Protein AF-A0AAD5LMU9-F1 (afdb_monomer)

Foldseek 3Di:
DDDDDDDDDDDDDDDPPPPPVVVVVVVVVVVVVVVVVVVVVVVVVVVVVVVVVVVVVVVVVVVVCVVVVCPVLVDWQLEPVSDDPVLQVVLPKFKWAWAAADPVFNQKTWITGDGPVCVVPPVDDDDPPDDDPDDGRTYIEGEPQKGFAPVCRVVCCVPGNVVRWMKIWRFHAWDAQPPPRHGIYTYTFIWTDDPPDIDTPRCVCVVVVRIDGHPDDSVVRCPDD

Sequence (225 aa):
MDRSTGEAAAQGVEIGQGSDADETRATWRAWLGKKVVQLQHGVDANLSLVRVGCLVLMVGSAAAAVRFSGLRQLHQFKHVDDIPSHFFLRQKTIRVRMVRQSERDPSVFYVYHTPFLRRLLLQDTLPRVGVAGGVQPLIAVRAFGIRVDEGAQEWLWSNVVSLHRPLKLTLLHRLEGVVDGEETVATCFMKIQKLPFDRDLAQELVSRGLAESIPETLSKYDTER

Radius of gyration: 41.59 Å; Cα contacts (8 Å, |Δi|>4): 282; chains: 1; bounding box: 96×36×141 Å

Structure (mmCIF, N/CA/C/O backbone):
data_AF-A0AAD5LMU9-F1
#
_entry.id   AF-A0AAD5LMU9-F1
#
loop_
_atom_site.group_PDB
_atom_site.id
_atom_site.type_symbol
_atom_site.label_atom_id
_atom_site.label_alt_id
_atom_site.label_comp_id
_atom_site.label_asym_id
_atom_site.label_entity_id
_atom_site.label_seq_id
_atom_site.pdbx_PDB_ins_code
_atom_site.Cartn_x
_atom_site.Cartn_y
_atom_site.Cartn_z
_atom_site.occupancy
_atom_site.B_iso_or_equiv
_atom_site.auth_seq_id
_atom_site.auth_comp_id
_atom_site.auth_asym_id
_atom_site.auth_atom_id
_atom_site.pdbx_PDB_model_num
ATOM 1 N N . MET A 1 1 ? 74.299 5.410 -120.406 1.00 39.12 1 MET A N 1
ATOM 2 C CA . MET A 1 1 ? 74.551 6.353 -119.303 1.00 39.12 1 MET A CA 1
ATOM 3 C C . MET A 1 1 ? 73.251 7.080 -119.029 1.00 39.12 1 MET A C 1
ATOM 5 O O . MET A 1 1 ? 72.839 7.854 -119.873 1.00 39.12 1 MET A O 1
ATOM 9 N N . ASP A 1 2 ? 72.497 6.853 -117.969 1.00 38.91 2 ASP A N 1
ATOM 10 C CA . ASP A 1 2 ? 72.463 5.843 -116.913 1.00 38.91 2 ASP A CA 1
ATOM 11 C C . ASP A 1 2 ? 71.080 6.035 -116.264 1.00 38.91 2 ASP A C 1
ATOM 13 O O . ASP A 1 2 ? 70.722 7.171 -115.980 1.00 38.91 2 ASP A O 1
ATOM 17 N N . ARG A 1 3 ? 70.350 4.922 -116.091 1.00 35.66 3 ARG A N 1
ATOM 18 C CA . ARG A 1 3 ? 69.599 4.511 -114.883 1.00 35.66 3 ARG A CA 1
ATOM 19 C C . ARG A 1 3 ? 68.626 5.500 -114.199 1.00 35.66 3 ARG A C 1
ATOM 21 O O . ARG A 1 3 ? 68.937 6.649 -113.960 1.00 35.66 3 ARG A O 1
ATOM 28 N N . SER A 1 4 ? 67.474 5.092 -113.681 1.00 36.78 4 SER A N 1
ATOM 29 C CA . SER A 1 4 ? 66.822 3.785 -113.575 1.00 36.78 4 SER A CA 1
ATOM 30 C C . SER A 1 4 ? 65.451 4.012 -112.942 1.00 36.78 4 SER A C 1
ATOM 32 O O . SER A 1 4 ? 65.317 4.774 -111.987 1.00 36.78 4 SER A O 1
ATOM 34 N N . THR A 1 5 ? 64.466 3.297 -113.465 1.00 46.69 5 THR A N 1
ATOM 35 C CA . THR A 1 5 ? 63.212 2.922 -112.817 1.00 46.69 5 THR A CA 1
ATOM 36 C C . THR A 1 5 ? 63.433 2.269 -111.450 1.00 46.69 5 THR A C 1
ATOM 38 O O . THR A 1 5 ? 64.445 1.607 -111.223 1.00 46.69 5 THR A O 1
ATOM 41 N N . GLY A 1 6 ? 62.451 2.420 -110.562 1.00 35.50 6 GLY A N 1
ATOM 42 C CA . GLY A 1 6 ? 62.420 1.757 -109.261 1.00 35.50 6 GLY A CA 1
ATOM 43 C C . GLY A 1 6 ? 61.085 1.949 -108.549 1.00 35.50 6 GLY A C 1
ATOM 44 O O . GLY A 1 6 ? 60.994 2.743 -107.619 1.00 35.50 6 GLY A O 1
ATOM 45 N N . GLU A 1 7 ? 60.057 1.223 -108.997 1.00 43.44 7 GLU A N 1
ATOM 46 C CA . GLU A 1 7 ? 58.944 0.817 -108.134 1.00 43.44 7 GLU A CA 1
ATOM 47 C C . GLU A 1 7 ? 59.508 0.032 -106.945 1.00 43.44 7 GLU A C 1
ATOM 49 O O . GLU A 1 7 ? 60.232 -0.948 -107.126 1.00 43.44 7 GLU A O 1
ATOM 54 N N . ALA A 1 8 ? 59.150 0.441 -105.731 1.00 41.34 8 ALA A N 1
ATOM 55 C CA . ALA A 1 8 ? 59.340 -0.357 -104.532 1.00 41.34 8 ALA A CA 1
ATOM 56 C C . ALA A 1 8 ? 58.017 -0.390 -103.767 1.00 41.34 8 ALA A C 1
ATOM 58 O O . ALA A 1 8 ? 57.646 0.548 -103.062 1.00 41.34 8 ALA A O 1
ATOM 59 N N . ALA A 1 9 ? 57.303 -1.500 -103.941 1.00 45.78 9 ALA A N 1
ATOM 60 C CA . ALA A 1 9 ? 56.304 -1.961 -103.001 1.00 45.78 9 ALA A CA 1
ATOM 61 C C . ALA A 1 9 ? 56.976 -2.181 -101.638 1.00 45.78 9 ALA A C 1
ATOM 63 O O . ALA A 1 9 ? 57.944 -2.933 -101.533 1.00 45.78 9 ALA A O 1
ATOM 64 N N . ALA A 1 10 ? 56.441 -1.555 -100.594 1.00 40.09 10 ALA A N 1
ATOM 65 C CA . ALA A 1 10 ? 56.730 -1.912 -99.215 1.00 40.09 10 ALA A CA 1
ATOM 66 C C . ALA A 1 10 ? 55.404 -2.240 -98.527 1.00 40.09 10 ALA A C 1
ATOM 68 O O . ALA A 1 10 ? 54.672 -1.367 -98.068 1.00 40.09 10 ALA A O 1
ATOM 69 N N . GLN A 1 11 ? 55.096 -3.537 -98.497 1.00 43.06 11 GLN A N 1
ATOM 70 C CA . GLN A 1 11 ? 54.272 -4.118 -97.448 1.00 43.06 11 GLN A CA 1
ATOM 71 C C . GLN A 1 11 ? 54.963 -3.849 -96.107 1.00 43.06 11 GLN A C 1
ATOM 73 O O . GLN A 1 11 ? 56.079 -4.308 -95.879 1.00 43.06 11 GLN A O 1
ATOM 78 N N . GLY A 1 12 ? 54.282 -3.122 -95.228 1.00 35.22 12 GLY A N 1
ATOM 79 C CA . GLY A 1 12 ? 54.615 -3.002 -93.815 1.00 35.22 12 GLY A CA 1
ATOM 80 C C . GLY A 1 12 ? 53.395 -3.403 -93.003 1.00 35.22 12 GLY A C 1
ATOM 81 O O . GLY A 1 12 ? 52.485 -2.608 -92.799 1.00 35.22 12 GLY A O 1
ATOM 82 N N . VAL A 1 13 ? 53.354 -4.672 -92.610 1.00 50.28 13 VAL A N 1
ATOM 83 C CA . VAL A 1 13 ? 52.449 -5.203 -91.591 1.00 50.28 13 VAL A CA 1
ATOM 84 C C . VAL A 1 13 ? 52.832 -4.556 -90.258 1.00 50.28 13 VAL A C 1
ATOM 86 O O . VAL A 1 13 ? 53.886 -4.878 -89.720 1.00 50.28 13 VAL A O 1
ATOM 89 N N . GLU A 1 14 ? 51.986 -3.686 -89.702 1.00 43.47 14 GLU A N 1
ATOM 90 C CA . GLU A 1 14 ? 52.085 -3.262 -88.299 1.00 43.47 14 GLU A CA 1
ATOM 91 C C . GLU A 1 14 ? 50.923 -3.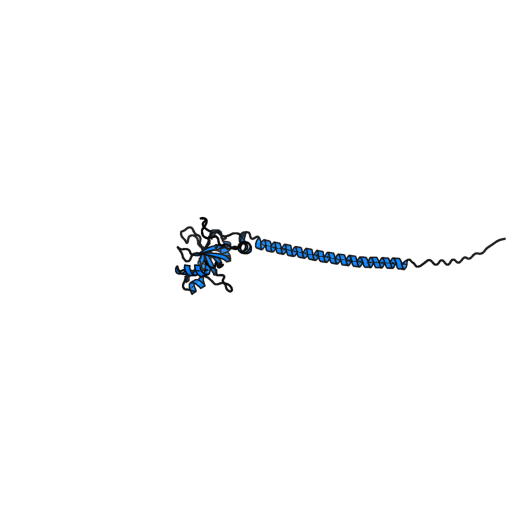846 -87.483 1.00 43.47 14 GLU A C 1
ATOM 93 O O . GLU A 1 14 ? 49.840 -3.28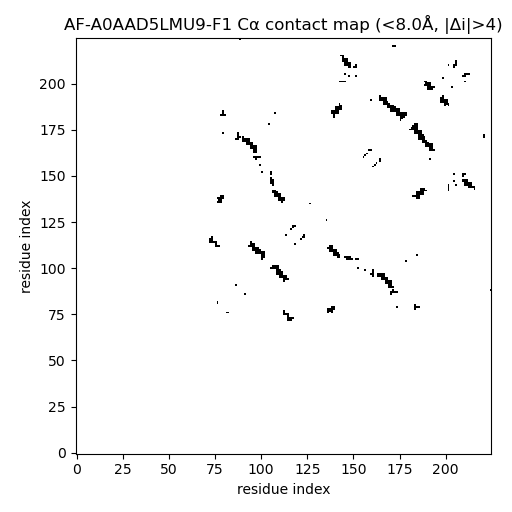7 -87.350 1.00 43.47 14 GLU A O 1
ATOM 98 N N . ILE A 1 15 ? 51.172 -5.070 -87.013 1.00 47.41 15 ILE A N 1
ATOM 99 C CA . ILE A 1 15 ? 51.066 -5.489 -85.609 1.00 47.41 15 ILE A CA 1
ATOM 100 C C . ILE A 1 15 ? 49.801 -5.001 -84.874 1.00 47.41 15 ILE A C 1
ATOM 102 O O . ILE A 1 15 ? 49.804 -4.055 -84.086 1.00 47.41 15 ILE A O 1
ATOM 106 N N . GLY A 1 16 ? 48.725 -5.773 -85.029 1.00 47.47 16 GLY A N 1
ATOM 107 C CA . GLY A 1 16 ? 47.679 -5.872 -84.016 1.00 47.47 16 GLY A CA 1
ATOM 108 C C . GLY A 1 16 ? 48.219 -6.557 -82.756 1.00 47.47 16 GLY A C 1
ATOM 109 O O . GLY A 1 16 ? 48.180 -7.777 -82.656 1.00 47.47 16 GLY A O 1
ATOM 110 N N . GLN A 1 17 ? 48.730 -5.777 -81.799 1.00 47.19 17 GLN A N 1
ATOM 111 C CA . GLN A 1 17 ? 49.033 -6.229 -80.424 1.00 47.19 17 GLN A CA 1
ATOM 112 C C . GLN A 1 17 ? 48.599 -5.221 -79.337 1.00 47.19 17 GLN A C 1
ATOM 114 O O . GLN A 1 17 ? 48.980 -5.357 -78.178 1.00 47.19 17 GLN A O 1
ATOM 119 N N . GLY A 1 18 ? 47.782 -4.215 -79.677 1.00 47.44 18 GLY A N 1
ATOM 120 C CA . GLY A 1 18 ? 47.256 -3.232 -78.711 1.00 47.44 18 GLY A CA 1
ATOM 121 C C . GLY A 1 18 ? 45.884 -3.566 -78.106 1.00 47.44 18 GLY A C 1
ATOM 122 O O . GLY A 1 18 ? 45.553 -3.060 -77.040 1.00 47.44 18 GLY A O 1
ATOM 123 N N . SER A 1 19 ? 45.087 -4.425 -78.755 1.00 56.12 19 SER A N 1
ATOM 124 C CA . SER A 1 19 ? 43.672 -4.635 -78.391 1.00 56.12 19 SER A CA 1
ATOM 125 C C . SER A 1 19 ? 43.493 -5.447 -77.103 1.00 56.12 19 SER A C 1
ATOM 127 O O . SER A 1 19 ? 42.759 -5.032 -76.209 1.00 56.12 19 SER A O 1
ATOM 129 N N . ASP A 1 20 ? 44.219 -6.561 -76.958 1.00 56.50 20 ASP A N 1
ATOM 130 C CA . ASP A 1 20 ? 44.050 -7.465 -75.809 1.00 56.50 20 ASP A CA 1
ATOM 131 C C . ASP A 1 20 ? 44.497 -6.828 -74.487 1.00 56.50 20 ASP A C 1
ATOM 133 O O . ASP A 1 20 ? 43.871 -7.027 -73.445 1.00 56.50 20 ASP A O 1
ATOM 137 N N . ALA A 1 21 ? 45.564 -6.024 -74.498 1.00 58.62 21 ALA A N 1
ATOM 138 C CA . ALA A 1 21 ? 46.091 -5.400 -73.284 1.00 58.62 21 ALA A CA 1
ATOM 139 C C . ALA A 1 21 ? 45.150 -4.319 -72.722 1.00 58.62 21 ALA A C 1
ATOM 141 O O . ALA A 1 21 ? 45.002 -4.195 -71.499 1.00 58.62 21 ALA A O 1
ATOM 142 N N . ASP A 1 22 ? 44.488 -3.560 -73.596 1.00 62.06 22 ASP A N 1
ATOM 143 C CA . ASP A 1 22 ? 43.545 -2.517 -73.197 1.00 62.06 22 ASP A CA 1
ATOM 144 C C . ASP A 1 22 ? 42.178 -3.085 -72.800 1.00 62.06 22 ASP A C 1
ATOM 146 O O . ASP A 1 22 ? 41.584 -2.616 -71.824 1.00 62.06 22 ASP A O 1
ATOM 150 N N . GLU A 1 23 ? 41.726 -4.161 -73.446 1.00 68.06 23 GLU A N 1
ATOM 151 C CA . GLU A 1 23 ? 40.510 -4.885 -73.063 1.00 68.06 23 GLU A CA 1
ATOM 152 C C . GLU A 1 23 ? 40.671 -5.584 -71.700 1.00 68.06 23 GLU A C 1
ATOM 154 O O . GLU A 1 23 ? 39.798 -5.499 -70.825 1.00 68.06 23 GLU A O 1
ATOM 159 N N . THR A 1 24 ? 41.849 -6.163 -71.446 1.00 69.38 24 THR A N 1
ATOM 160 C CA . THR A 1 24 ? 42.196 -6.747 -70.142 1.00 69.38 24 THR A CA 1
ATOM 161 C C . THR A 1 24 ? 42.250 -5.666 -69.051 1.00 69.38 24 THR A C 1
ATOM 163 O O . THR A 1 24 ? 41.734 -5.841 -67.948 1.00 69.38 24 THR A O 1
ATOM 166 N N . ARG A 1 25 ? 42.806 -4.482 -69.336 1.00 67.69 25 ARG A N 1
ATOM 167 C CA . ARG A 1 25 ? 42.813 -3.360 -68.374 1.00 67.69 25 ARG A CA 1
ATOM 168 C C . ARG A 1 25 ? 41.417 -2.797 -68.108 1.00 67.69 25 ARG A C 1
ATOM 170 O O . ARG A 1 25 ? 41.116 -2.438 -66.967 1.00 67.69 25 ARG A O 1
ATOM 177 N N . ALA A 1 26 ? 40.565 -2.702 -69.125 1.00 72.19 26 ALA A N 1
ATOM 178 C CA . ALA A 1 26 ? 39.191 -2.223 -68.985 1.00 72.19 26 ALA A CA 1
ATOM 179 C C . ALA A 1 26 ? 38.339 -3.177 -68.132 1.00 72.19 26 ALA A C 1
ATOM 181 O O . ALA A 1 26 ? 37.628 -2.732 -67.225 1.00 72.19 26 ALA A O 1
ATOM 182 N N . THR A 1 27 ? 38.476 -4.487 -68.346 1.00 78.00 27 THR A N 1
ATOM 183 C CA . THR A 1 27 ? 37.796 -5.518 -67.547 1.00 78.00 27 THR A CA 1
ATOM 184 C C . THR A 1 27 ? 38.259 -5.521 -66.089 1.00 78.00 27 THR A C 1
ATOM 186 O O . THR A 1 27 ? 37.419 -5.577 -65.187 1.00 78.00 27 THR A O 1
ATOM 189 N N . TRP A 1 28 ? 39.557 -5.334 -65.822 1.00 76.88 28 TRP A N 1
ATOM 190 C CA . TRP A 1 28 ? 40.072 -5.176 -64.455 1.00 76.88 28 TRP A CA 1
ATOM 191 C C . TRP A 1 28 ? 39.518 -3.940 -63.738 1.00 76.88 28 TRP A C 1
ATOM 193 O O . TRP A 1 28 ? 39.124 -4.032 -62.573 1.00 76.88 28 TRP A O 1
ATOM 203 N N . ARG A 1 29 ? 39.424 -2.791 -64.419 1.00 75.50 29 ARG A N 1
ATOM 204 C CA . ARG A 1 29 ? 38.822 -1.576 -63.839 1.00 75.50 29 ARG A CA 1
ATOM 205 C C . ARG A 1 29 ? 37.333 -1.757 -63.550 1.00 75.50 29 ARG A C 1
ATOM 207 O O . ARG A 1 29 ? 36.870 -1.332 -62.494 1.00 75.50 29 ARG A O 1
ATOM 214 N N . ALA A 1 30 ? 36.597 -2.426 -64.436 1.00 76.69 30 ALA A N 1
ATOM 215 C CA . ALA A 1 30 ? 35.183 -2.727 -64.225 1.00 76.69 30 ALA A CA 1
ATOM 216 C C . ALA A 1 30 ? 34.965 -3.701 -63.051 1.00 76.69 30 ALA A C 1
ATOM 218 O O . ALA A 1 30 ? 34.037 -3.527 -62.256 1.00 76.69 30 ALA A O 1
ATOM 219 N N . TRP A 1 31 ? 35.837 -4.701 -62.904 1.00 80.56 31 TRP A N 1
ATOM 220 C CA . TRP A 1 31 ? 35.795 -5.652 -61.794 1.00 80.56 31 TRP A CA 1
ATOM 221 C C . TRP A 1 31 ? 36.127 -4.989 -60.450 1.00 80.56 31 TRP A C 1
ATOM 223 O O . TRP A 1 31 ? 35.386 -5.161 -59.479 1.00 80.56 31 TRP A O 1
ATOM 233 N N . LEU A 1 32 ? 37.179 -4.163 -60.407 1.00 72.81 32 LEU A N 1
ATOM 234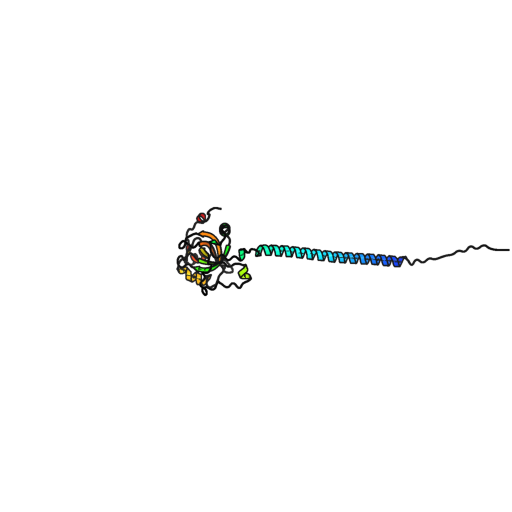 C CA . LEU A 1 32 ? 37.541 -3.377 -59.223 1.00 72.81 32 LEU A CA 1
ATOM 235 C C . LEU A 1 32 ? 36.446 -2.371 -58.862 1.00 72.81 32 LEU A C 1
ATOM 237 O O . LEU A 1 32 ? 36.069 -2.284 -57.697 1.00 72.81 32 LEU A O 1
ATOM 241 N N . GLY A 1 33 ? 35.867 -1.683 -59.849 1.00 74.00 33 GLY A N 1
ATOM 242 C CA . GLY A 1 33 ? 34.735 -0.780 -59.641 1.00 74.00 33 GLY A CA 1
ATOM 243 C C . GLY A 1 33 ? 33.538 -1.490 -59.004 1.00 74.00 33 GLY A C 1
ATOM 244 O O . GLY A 1 33 ? 33.004 -1.019 -58.002 1.00 74.00 33 GLY A O 1
ATOM 245 N N . LYS A 1 34 ? 33.171 -2.681 -59.500 1.00 71.94 34 LYS A N 1
ATOM 246 C CA . LYS A 1 34 ? 32.106 -3.501 -58.892 1.00 71.94 34 LYS A CA 1
ATOM 247 C C . LYS A 1 34 ? 32.437 -3.930 -57.460 1.00 71.94 34 LYS A C 1
ATOM 249 O O . LYS A 1 34 ? 31.553 -3.895 -56.606 1.00 71.94 34 LYS A O 1
ATOM 254 N N . LYS A 1 35 ? 33.686 -4.311 -57.176 1.00 68.25 35 LYS A N 1
ATOM 255 C CA . LYS A 1 35 ? 34.113 -4.717 -55.827 1.00 68.25 35 LYS A CA 1
ATOM 256 C C . LYS A 1 35 ? 34.135 -3.553 -54.836 1.00 68.25 35 LYS A C 1
ATOM 258 O O . LYS A 1 35 ? 33.696 -3.734 -53.703 1.00 68.25 35 LYS A O 1
ATOM 263 N N . VAL A 1 36 ? 34.573 -2.369 -55.261 1.00 70.00 36 VAL A N 1
ATOM 264 C CA . VAL A 1 36 ? 34.577 -1.152 -54.432 1.00 70.00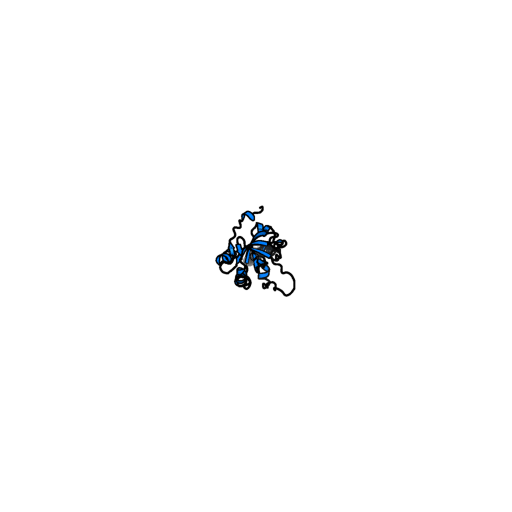 36 VAL A CA 1
ATOM 265 C C . VAL A 1 36 ? 33.150 -0.712 -54.113 1.00 70.00 36 VAL A C 1
ATOM 267 O O . VAL A 1 36 ? 32.846 -0.466 -52.951 1.00 70.00 36 VAL A O 1
ATOM 270 N N . VAL A 1 37 ? 32.246 -0.712 -55.097 1.00 72.31 37 VAL A N 1
ATOM 271 C CA . VAL A 1 37 ? 30.831 -0.363 -54.878 1.00 72.31 37 VAL A CA 1
ATOM 272 C C . VAL A 1 37 ? 30.143 -1.353 -53.929 1.00 72.31 37 VAL A C 1
ATOM 274 O O . VAL A 1 37 ? 29.391 -0.932 -53.052 1.00 72.31 37 VAL A O 1
ATOM 277 N N . GLN A 1 38 ? 30.434 -2.655 -54.042 1.00 66.81 38 GLN A N 1
ATOM 278 C CA . GLN A 1 38 ? 29.911 -3.671 -53.117 1.00 66.81 38 GLN A CA 1
ATOM 279 C C . GLN A 1 38 ? 30.443 -3.503 -51.686 1.00 66.81 38 GLN A C 1
ATOM 281 O O . GLN A 1 38 ? 29.677 -3.633 -50.733 1.00 66.81 38 GLN A O 1
ATOM 286 N N . LEU A 1 39 ? 31.733 -3.189 -51.523 1.00 58.59 39 LEU A N 1
ATOM 287 C CA . LEU A 1 39 ? 32.326 -2.901 -50.214 1.00 58.59 39 LEU A CA 1
ATOM 288 C C . LEU A 1 39 ? 31.749 -1.621 -49.604 1.00 58.59 39 LEU A C 1
ATOM 290 O O . LEU A 1 39 ? 31.422 -1.607 -48.422 1.00 58.59 39 LEU A O 1
ATOM 294 N N . GLN A 1 40 ? 31.561 -0.580 -50.411 1.00 64.50 40 GLN A N 1
ATOM 295 C CA . GLN A 1 40 ? 30.995 0.689 -49.969 1.00 64.50 40 GLN A CA 1
ATOM 296 C C . GLN A 1 40 ? 29.535 0.528 -49.525 1.00 64.50 40 GLN A C 1
ATOM 298 O O . GLN A 1 40 ? 29.186 0.967 -48.436 1.00 64.50 40 GLN A O 1
ATOM 303 N N . HIS A 1 41 ? 28.716 -0.222 -50.273 1.00 60.22 41 HIS A N 1
ATOM 304 C CA . HIS A 1 41 ? 27.354 -0.568 -49.844 1.00 60.22 41 HIS A CA 1
ATOM 305 C C . HIS A 1 41 ? 27.324 -1.417 -48.563 1.00 60.22 41 HIS A C 1
ATOM 307 O O . HIS A 1 41 ? 26.455 -1.213 -47.718 1.00 60.22 41 HIS A O 1
ATOM 313 N N . GLY A 1 42 ? 28.268 -2.349 -48.387 1.00 62.50 42 GLY A N 1
ATOM 314 C CA . GLY A 1 42 ? 28.376 -3.146 -47.161 1.00 62.50 42 GLY A CA 1
ATOM 315 C C . GLY A 1 42 ? 28.778 -2.315 -45.936 1.00 62.50 42 GLY A C 1
ATOM 316 O O . GLY A 1 42 ? 28.238 -2.512 -44.847 1.00 62.50 42 GLY A O 1
ATOM 317 N N . VAL A 1 43 ? 29.692 -1.357 -46.111 1.00 62.53 43 VAL A N 1
ATOM 318 C CA . VAL A 1 43 ? 30.124 -0.435 -45.049 1.00 62.53 43 VAL A CA 1
ATOM 319 C C . VAL A 1 43 ? 29.012 0.551 -44.697 1.00 62.53 43 VAL A C 1
ATOM 321 O O . VAL A 1 43 ? 28.719 0.720 -43.515 1.00 62.53 43 VAL A O 1
ATOM 324 N N . ASP A 1 44 ? 28.339 1.132 -45.690 1.00 66.06 44 ASP A N 1
ATOM 325 C CA . ASP A 1 44 ? 27.246 2.085 -45.470 1.00 66.06 44 ASP A CA 1
ATOM 326 C C . ASP A 1 44 ? 26.029 1.420 -44.805 1.00 66.06 44 ASP A C 1
ATOM 328 O O . ASP A 1 44 ? 25.434 1.987 -43.882 1.00 66.06 44 ASP A O 1
ATOM 332 N N . ALA A 1 45 ? 25.702 0.179 -45.185 1.00 64.75 45 ALA A N 1
ATOM 333 C CA . ALA A 1 45 ? 24.644 -0.597 -44.540 1.00 64.75 45 ALA A CA 1
ATOM 334 C C . ALA A 1 45 ? 24.969 -0.884 -43.065 1.00 64.75 45 ALA A C 1
ATOM 336 O O . ALA A 1 45 ? 24.137 -0.634 -42.188 1.00 64.75 45 ALA A O 1
ATOM 337 N N . ASN A 1 46 ? 26.196 -1.317 -42.763 1.00 69.69 46 ASN A N 1
ATOM 338 C CA . ASN A 1 46 ? 26.626 -1.572 -41.387 1.00 69.69 46 ASN A CA 1
ATOM 339 C C . ASN A 1 46 ? 26.672 -0.286 -40.547 1.00 69.69 46 ASN A C 1
ATOM 341 O O . ASN A 1 46 ? 26.263 -0.291 -39.384 1.00 69.69 46 ASN A O 1
ATOM 345 N N . LEU A 1 47 ? 27.096 0.837 -41.134 1.00 74.31 47 LEU A N 1
ATOM 346 C CA . LEU A 1 47 ? 27.118 2.133 -40.457 1.00 74.31 47 LEU A CA 1
ATOM 347 C C . LEU A 1 47 ? 25.700 2.625 -40.129 1.00 74.31 47 LEU A C 1
ATOM 349 O O . LEU A 1 47 ? 25.461 3.168 -39.047 1.00 74.31 47 LEU A O 1
ATOM 353 N N . SER A 1 48 ? 24.746 2.416 -41.041 1.00 75.19 48 SER A N 1
ATOM 354 C CA . SER A 1 48 ? 23.339 2.767 -40.820 1.00 75.19 48 SER A CA 1
ATOM 355 C C . SER A 1 48 ? 22.716 1.940 -39.690 1.00 75.19 48 SER A C 1
ATOM 357 O O . SER A 1 48 ? 22.032 2.494 -38.829 1.00 75.19 48 SER A O 1
ATOM 359 N N . LEU A 1 49 ? 23.038 0.645 -39.617 1.00 75.19 49 LEU A N 1
ATOM 360 C CA . LEU A 1 49 ? 22.522 -0.262 -38.596 1.00 75.19 49 LEU A CA 1
ATOM 361 C C . LEU A 1 49 ? 23.075 0.071 -37.204 1.00 75.19 49 LEU A C 1
ATOM 363 O O . LEU A 1 49 ? 22.319 0.099 -36.233 1.00 75.19 49 LEU A O 1
ATOM 367 N N . VAL A 1 50 ? 24.361 0.427 -37.107 1.00 79.25 50 VAL A N 1
ATOM 368 C CA . VAL A 1 50 ? 24.971 0.909 -35.855 1.00 79.25 50 VAL A CA 1
ATOM 369 C C . VAL A 1 50 ? 24.348 2.233 -35.409 1.00 79.25 50 VAL A C 1
ATOM 371 O O . VAL A 1 50 ? 24.019 2.388 -34.234 1.00 79.25 50 VAL A O 1
ATOM 374 N N . ARG A 1 51 ? 24.118 3.180 -36.330 1.00 80.62 51 ARG A N 1
ATOM 375 C CA . ARG A 1 51 ? 23.477 4.468 -36.004 1.00 80.62 51 ARG A CA 1
ATOM 376 C C . ARG A 1 51 ? 22.053 4.286 -35.485 1.00 80.62 51 ARG A C 1
ATOM 378 O O . ARG A 1 51 ? 21.705 4.876 -34.464 1.00 80.62 51 ARG A O 1
ATOM 385 N N . VAL A 1 52 ? 21.249 3.453 -36.146 1.00 84.50 52 VAL A N 1
ATOM 386 C CA . VAL A 1 52 ? 19.883 3.143 -35.696 1.00 84.50 52 VAL A CA 1
ATOM 387 C C . VAL A 1 52 ? 19.916 2.416 -34.350 1.00 84.50 52 VAL A C 1
ATOM 389 O O . VAL A 1 52 ? 19.182 2.797 -33.441 1.00 84.50 52 VAL A O 1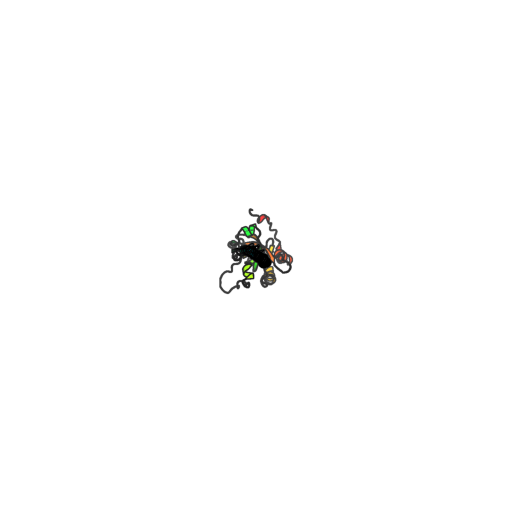
ATOM 392 N N . GLY A 1 53 ? 20.816 1.443 -34.177 1.00 80.69 53 GLY A N 1
ATOM 393 C CA . GLY A 1 53 ? 21.015 0.744 -32.907 1.00 80.69 53 GLY A CA 1
ATOM 394 C C . GLY A 1 53 ? 21.353 1.692 -31.753 1.00 80.69 53 GLY A C 1
ATOM 395 O O . GLY A 1 53 ? 20.721 1.627 -30.700 1.00 80.69 53 GLY A O 1
ATOM 396 N N . CYS A 1 54 ? 22.280 2.632 -31.962 1.00 81.69 54 CYS A N 1
ATOM 397 C CA . CYS A 1 54 ? 22.632 3.653 -30.973 1.00 81.69 54 CYS A CA 1
ATOM 398 C C . CYS A 1 54 ? 21.472 4.605 -30.661 1.00 81.69 54 CYS A C 1
ATOM 400 O O . CYS A 1 54 ? 21.266 4.927 -29.493 1.00 81.69 54 CYS A O 1
ATOM 402 N N . LEU A 1 55 ? 20.697 5.037 -31.661 1.00 86.94 55 LEU A N 1
ATOM 403 C CA . LEU A 1 55 ? 19.529 5.896 -31.434 1.00 86.94 55 LEU A CA 1
ATOM 404 C C . LEU A 1 55 ? 18.451 5.180 -30.616 1.00 86.94 55 LEU A C 1
ATOM 406 O O . LEU A 1 55 ? 17.927 5.757 -29.667 1.00 86.94 55 LEU A O 1
ATOM 410 N N . VAL A 1 56 ? 18.165 3.911 -30.918 1.00 83.94 56 VAL A N 1
ATOM 411 C CA . VAL A 1 56 ? 17.213 3.102 -30.140 1.00 83.94 56 VAL A CA 1
ATOM 412 C C . VAL A 1 56 ? 17.705 2.910 -28.704 1.00 83.94 56 VAL A C 1
ATOM 414 O O . VAL A 1 56 ? 16.922 3.064 -27.768 1.00 83.94 56 VAL A O 1
ATOM 417 N N . LEU A 1 57 ? 19.000 2.647 -28.507 1.00 86.62 57 LEU A N 1
ATOM 418 C CA . LEU A 1 57 ? 19.610 2.543 -27.178 1.00 86.62 57 LEU A CA 1
ATOM 419 C C . LEU A 1 57 ? 19.550 3.859 -26.397 1.00 86.62 57 LEU A C 1
ATOM 421 O O . LEU A 1 57 ? 19.243 3.835 -25.211 1.00 86.62 57 LEU A O 1
ATOM 425 N N . MET A 1 58 ? 19.807 4.996 -27.046 1.00 84.00 58 MET A N 1
ATOM 426 C CA . MET A 1 58 ? 19.728 6.331 -26.437 1.00 84.00 58 MET A CA 1
ATOM 427 C C . MET A 1 58 ? 18.292 6.698 -26.054 1.00 84.00 58 MET A C 1
ATOM 429 O O . MET A 1 58 ? 18.052 7.203 -24.962 1.00 84.00 58 MET A O 1
ATOM 433 N N . VAL A 1 59 ? 17.314 6.405 -26.914 1.00 80.75 59 VAL A N 1
ATOM 434 C CA . VAL A 1 59 ? 15.894 6.630 -26.604 1.00 80.75 59 VAL A CA 1
ATOM 435 C C . VAL A 1 59 ? 15.431 5.691 -25.489 1.00 80.75 59 VAL A C 1
ATOM 437 O O . VAL A 1 59 ? 14.757 6.129 -24.557 1.00 80.75 59 VAL A O 1
ATOM 440 N N . GLY A 1 60 ? 15.830 4.418 -25.534 1.00 77.62 60 GLY A N 1
ATOM 441 C CA . GLY A 1 60 ? 15.531 3.438 -24.492 1.00 77.62 60 GLY A CA 1
ATOM 442 C C . GLY A 1 60 ? 16.149 3.809 -23.143 1.00 77.62 60 GLY A C 1
ATOM 443 O O . GLY A 1 60 ? 15.470 3.742 -22.118 1.00 77.62 60 GLY A O 1
ATOM 444 N N . SER A 1 61 ? 17.405 4.264 -23.134 1.00 75.00 61 SER A N 1
ATOM 445 C CA . SER A 1 61 ? 18.099 4.694 -21.920 1.00 75.00 61 SER A CA 1
ATOM 446 C C . SER A 1 61 ? 17.552 6.011 -21.383 1.00 75.00 61 SER A C 1
ATOM 448 O O . SER A 1 61 ? 17.400 6.122 -20.173 1.00 75.00 61 SER A O 1
ATOM 450 N N . ALA A 1 62 ? 17.153 6.961 -22.233 1.00 71.88 62 ALA A N 1
ATOM 451 C CA . ALA A 1 62 ? 16.482 8.188 -21.811 1.00 71.88 62 ALA A CA 1
ATOM 452 C C . ALA A 1 62 ? 15.081 7.910 -21.243 1.00 71.88 62 ALA A C 1
ATOM 454 O O . ALA A 1 62 ? 14.729 8.445 -20.197 1.00 71.88 62 ALA A O 1
ATOM 455 N N . ALA A 1 63 ? 14.288 7.036 -21.870 1.00 69.25 63 ALA A N 1
ATOM 456 C CA . ALA A 1 63 ? 12.970 6.650 -21.364 1.00 69.25 63 ALA A CA 1
ATOM 457 C C . ALA A 1 63 ? 13.071 5.891 -20.030 1.00 69.25 63 ALA A C 1
ATOM 459 O O . ALA A 1 63 ? 12.314 6.163 -19.093 1.00 69.25 63 ALA A O 1
ATOM 460 N N . ALA A 1 64 ? 14.040 4.977 -19.916 1.00 65.19 64 ALA A N 1
ATOM 461 C CA . ALA A 1 64 ? 14.363 4.321 -18.657 1.00 65.19 64 ALA A CA 1
ATOM 462 C C . ALA A 1 64 ? 14.839 5.350 -17.626 1.00 65.19 64 ALA A C 1
ATOM 464 O O . ALA A 1 64 ? 14.317 5.379 -16.516 1.00 65.19 64 ALA A O 1
ATOM 465 N N . ALA A 1 65 ? 15.747 6.250 -18.002 1.00 62.59 65 ALA A N 1
ATOM 466 C CA . ALA A 1 65 ? 16.239 7.306 -17.136 1.00 62.59 65 ALA A CA 1
ATOM 467 C C . ALA A 1 65 ? 15.101 8.201 -16.665 1.00 62.59 65 ALA A C 1
ATOM 469 O O . ALA A 1 65 ? 15.040 8.423 -15.483 1.00 62.59 65 ALA A O 1
ATOM 470 N N . VAL A 1 66 ? 14.138 8.631 -17.480 1.00 61.41 66 VAL A N 1
ATOM 471 C CA . VAL A 1 66 ? 12.982 9.427 -17.010 1.00 61.41 66 VAL A CA 1
ATOM 472 C C . VAL A 1 66 ? 12.083 8.627 -16.060 1.00 61.41 66 VAL A C 1
ATOM 474 O O . VAL A 1 66 ? 11.559 9.162 -15.082 1.00 61.41 66 VAL A O 1
ATOM 477 N N . ARG A 1 67 ? 11.917 7.323 -16.307 1.00 60.00 67 ARG A N 1
ATOM 478 C CA . ARG A 1 67 ? 11.134 6.438 -15.434 1.00 60.00 67 ARG A CA 1
ATOM 479 C C . ARG A 1 67 ? 11.833 6.161 -14.094 1.00 60.00 67 ARG A C 1
ATOM 481 O O . ARG A 1 67 ? 11.143 6.003 -13.090 1.00 60.00 67 ARG A O 1
ATOM 488 N N . PHE A 1 68 ? 13.167 6.123 -14.072 1.00 51.44 68 PHE A N 1
ATOM 489 C CA . PHE A 1 68 ? 13.999 5.843 -12.893 1.00 51.44 68 PHE A CA 1
ATOM 490 C C . PHE A 1 68 ? 14.574 7.103 -12.212 1.00 51.44 68 PHE A C 1
ATOM 492 O O . PHE A 1 68 ? 14.864 7.066 -11.022 1.00 51.44 68 PHE A O 1
ATOM 499 N N . SER A 1 69 ? 14.676 8.235 -12.915 1.00 49.09 69 SER A N 1
ATOM 500 C CA . SER A 1 69 ? 15.146 9.550 -12.435 1.00 49.09 69 SER A CA 1
ATOM 501 C C . SER A 1 69 ? 14.078 10.297 -11.659 1.00 49.09 69 SER A C 1
ATOM 503 O O . SER A 1 69 ? 14.305 11.416 -11.197 1.00 49.09 69 SER A O 1
ATOM 505 N N . GLY A 1 70 ? 12.926 9.661 -11.444 1.00 49.81 70 GLY A N 1
ATOM 506 C CA . GLY A 1 70 ? 12.066 9.987 -10.330 1.00 49.81 70 GLY A CA 1
ATOM 507 C C . GLY A 1 70 ? 12.835 9.819 -9.020 1.00 49.81 70 GLY A C 1
ATOM 508 O O . GLY A 1 70 ? 12.595 8.869 -8.286 1.00 49.81 70 GLY A O 1
ATOM 509 N N . LEU A 1 71 ? 13.660 10.809 -8.665 1.00 49.38 71 LEU A N 1
ATOM 510 C CA . LEU A 1 71 ? 14.178 11.098 -7.323 1.00 49.38 71 LEU A CA 1
ATOM 511 C C . LEU A 1 71 ? 13.052 11.038 -6.269 1.00 49.38 71 LEU A C 1
ATOM 513 O O . LEU A 1 71 ? 13.284 10.771 -5.097 1.00 49.38 71 LEU A O 1
ATOM 517 N N . ARG A 1 72 ? 11.795 11.171 -6.709 1.00 50.28 72 ARG A N 1
ATOM 518 C CA . ARG A 1 72 ? 10.568 10.957 -5.933 1.00 50.28 72 ARG A CA 1
ATOM 519 C C . ARG A 1 72 ? 10.307 9.510 -5.484 1.00 50.28 72 ARG A C 1
ATOM 521 O O . ARG A 1 72 ? 9.561 9.333 -4.533 1.00 50.28 72 ARG A O 1
ATOM 528 N N . GLN A 1 73 ? 10.878 8.482 -6.117 1.00 50.94 73 GLN A N 1
ATOM 529 C CA . GLN A 1 73 ? 10.744 7.082 -5.675 1.00 50.94 73 GLN A CA 1
ATOM 530 C C . GLN A 1 73 ? 11.760 6.686 -4.602 1.00 50.94 73 GLN A C 1
ATOM 532 O O . GLN A 1 73 ? 11.584 5.642 -3.985 1.00 50.94 73 GLN A O 1
ATOM 537 N N . LEU A 1 74 ? 12.797 7.494 -4.369 1.00 52.88 74 LEU A N 1
ATOM 538 C CA . LEU A 1 74 ? 13.728 7.322 -3.250 1.00 52.88 74 LEU A CA 1
ATOM 539 C C . LEU A 1 74 ? 13.247 8.047 -1.988 1.00 52.88 74 LEU A C 1
ATOM 541 O O . LEU A 1 74 ? 13.678 7.698 -0.891 1.00 52.88 74 LEU A O 1
ATOM 545 N N . HIS A 1 75 ? 12.336 9.017 -2.128 1.00 60.53 75 HIS A N 1
ATOM 546 C CA . HIS A 1 75 ? 11.748 9.701 -0.986 1.00 60.53 75 HIS A CA 1
ATOM 547 C C . HIS A 1 75 ? 10.893 8.732 -0.170 1.00 60.53 75 HIS A C 1
ATOM 549 O O . HIS A 1 75 ? 9.819 8.280 -0.571 1.00 60.53 75 HIS A O 1
ATOM 555 N N . GLN A 1 76 ? 11.415 8.397 1.003 1.00 70.31 76 GLN A N 1
ATOM 556 C CA . GLN A 1 76 ? 10.652 7.754 2.048 1.00 70.31 76 GLN A CA 1
ATOM 557 C C . GLN A 1 76 ? 9.772 8.819 2.706 1.00 70.31 76 GLN A C 1
ATOM 559 O O . GLN A 1 76 ? 10.291 9.797 3.239 1.00 70.31 76 GLN A O 1
ATOM 564 N N . PHE A 1 77 ? 8.455 8.625 2.664 1.00 75.12 77 PHE A N 1
ATOM 565 C CA . PHE A 1 77 ? 7.528 9.434 3.450 1.00 75.12 77 PHE A CA 1
ATOM 566 C C . PHE A 1 77 ? 7.686 9.054 4.917 1.00 75.12 77 PHE A C 1
ATOM 568 O O . PHE A 1 77 ? 7.676 7.858 5.238 1.00 75.12 77 PHE A O 1
ATOM 575 N N . LYS A 1 78 ? 7.906 10.053 5.775 1.00 77.38 78 LYS A N 1
ATOM 576 C CA . LYS A 1 78 ? 8.093 9.836 7.205 1.00 77.38 78 LYS A CA 1
ATOM 577 C C . LYS A 1 78 ? 6.803 10.046 7.976 1.00 77.38 78 LYS A C 1
ATOM 579 O O . LYS A 1 78 ? 6.514 9.254 8.864 1.00 77.38 78 LYS A O 1
ATOM 584 N N . HIS A 1 79 ? 6.032 11.041 7.559 1.00 81.69 79 HIS A N 1
ATOM 585 C CA . HIS A 1 79 ? 4.720 11.370 8.091 1.00 81.69 79 HIS A CA 1
ATOM 586 C C . HIS A 1 79 ? 3.675 11.415 6.973 1.00 81.69 79 HIS A C 1
ATOM 588 O O . HIS A 1 79 ? 4.007 11.444 5.783 1.00 81.69 79 HIS A O 1
ATOM 594 N N . VAL A 1 80 ? 2.395 11.413 7.352 1.00 83.00 80 VAL A N 1
ATOM 595 C CA . VAL A 1 80 ? 1.283 11.603 6.405 1.00 83.00 80 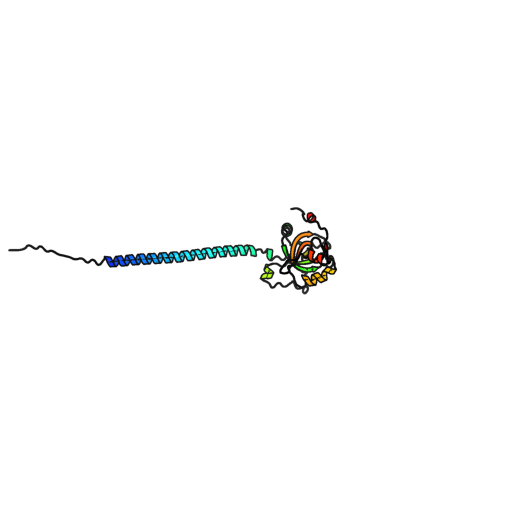VAL A CA 1
ATOM 596 C C . VAL A 1 80 ? 1.385 12.967 5.717 1.00 83.00 80 VAL A C 1
ATOM 598 O O . VAL A 1 80 ? 1.055 13.080 4.532 1.00 83.00 80 VAL A O 1
ATOM 601 N N . ASP A 1 81 ? 1.908 13.973 6.420 1.00 83.25 81 ASP A N 1
ATOM 602 C CA . ASP A 1 81 ? 2.063 15.334 5.905 1.00 83.25 81 ASP A CA 1
ATOM 603 C C . ASP A 1 81 ? 3.057 15.454 4.756 1.00 83.25 81 ASP A C 1
ATOM 605 O O . ASP A 1 81 ? 2.816 16.219 3.818 1.00 83.25 81 ASP A O 1
ATOM 609 N N . ASP A 1 82 ? 4.086 14.605 4.751 1.00 83.44 82 ASP A N 1
ATOM 610 C CA . ASP A 1 82 ? 5.074 14.532 3.672 1.00 83.44 82 ASP A CA 1
ATOM 611 C C . ASP A 1 82 ? 4.471 14.023 2.356 1.00 83.44 82 ASP A C 1
ATOM 613 O O . ASP A 1 82 ? 5.064 14.180 1.283 1.00 83.44 82 ASP A O 1
ATOM 617 N N . ILE A 1 83 ? 3.318 13.348 2.422 1.00 83.69 83 ILE A N 1
ATOM 618 C CA . ILE A 1 83 ? 2.668 12.786 1.245 1.00 83.69 83 ILE A CA 1
ATOM 619 C C . ILE A 1 83 ? 2.026 13.933 0.457 1.00 83.69 83 ILE A C 1
ATOM 621 O O . ILE A 1 83 ? 1.135 14.606 0.969 1.00 83.69 83 ILE A O 1
ATOM 625 N N . PRO A 1 84 ? 2.398 14.148 -0.815 1.00 83.88 84 PRO A N 1
ATOM 626 C CA . PRO A 1 84 ? 1.837 15.244 -1.590 1.00 83.88 84 PRO A CA 1
ATOM 627 C C . PRO A 1 84 ? 0.315 15.119 -1.749 1.00 83.88 84 PRO A C 1
ATOM 629 O O . PRO A 1 84 ? -0.180 14.041 -2.074 1.00 83.88 84 PRO A O 1
ATOM 632 N N . SER A 1 85 ? -0.421 16.228 -1.656 1.00 82.81 85 SER A N 1
ATOM 633 C CA . SER A 1 85 ? -1.889 16.266 -1.817 1.00 82.81 85 SER A CA 1
ATOM 634 C C . SER A 1 85 ? -2.381 15.598 -3.110 1.00 82.81 85 SER A C 1
ATOM 636 O O . SER A 1 85 ? -3.363 14.859 -3.115 1.00 82.81 85 SER A O 1
ATOM 638 N N . HIS A 1 86 ? -1.635 15.741 -4.210 1.00 82.12 86 HIS A N 1
ATOM 639 C CA . HIS A 1 86 ? -1.964 15.101 -5.486 1.00 82.12 86 HIS A CA 1
ATOM 640 C C . HIS A 1 86 ? -1.944 13.558 -5.454 1.00 82.12 86 HIS A C 1
ATOM 642 O O . HIS A 1 86 ? -2.426 12.931 -6.399 1.00 82.12 86 HIS A O 1
ATOM 648 N N . PHE A 1 87 ? -1.353 12.925 -4.432 1.00 83.50 87 PHE A N 1
ATOM 649 C CA . PHE A 1 87 ? -1.472 11.478 -4.220 1.00 83.50 87 PHE A CA 1
ATOM 650 C C . PHE A 1 87 ? -2.862 11.104 -3.710 1.00 83.50 87 PHE A C 1
ATOM 652 O O . PHE A 1 87 ? -3.392 10.097 -4.168 1.00 83.50 87 PHE A O 1
ATOM 659 N N . PHE A 1 88 ? -3.451 11.919 -2.836 1.00 83.69 88 PHE A N 1
ATOM 660 C CA . PHE A 1 88 ? -4.813 11.733 -2.336 1.00 83.69 88 PHE A CA 1
ATOM 661 C C . PHE A 1 88 ? -5.832 12.036 -3.441 1.00 83.69 88 PHE A C 1
ATOM 663 O O . PHE A 1 88 ? -6.645 11.181 -3.774 1.00 83.69 88 PHE A O 1
ATOM 670 N N . LEU A 1 89 ? -5.682 13.171 -4.138 1.00 81.88 89 LEU A N 1
ATOM 671 C CA . LEU A 1 89 ? -6.581 13.563 -5.237 1.00 81.88 89 LEU A CA 1
ATOM 672 C C . LEU A 1 89 ? -6.620 12.548 -6.390 1.00 81.88 89 LEU A C 1
ATOM 674 O O . LEU A 1 89 ? -7.652 12.344 -7.021 1.00 81.88 89 LEU A O 1
ATOM 678 N N . ARG A 1 90 ? -5.481 11.911 -6.693 1.00 83.00 90 ARG A N 1
ATOM 679 C CA . ARG A 1 90 ? -5.384 10.889 -7.750 1.00 83.00 90 ARG A CA 1
ATOM 680 C C . ARG A 1 90 ? -5.528 9.461 -7.231 1.00 83.00 90 ARG A C 1
ATOM 682 O O . ARG A 1 90 ? -5.278 8.537 -8.002 1.00 83.00 90 ARG A O 1
ATOM 689 N N . GLN A 1 91 ? -5.843 9.284 -5.947 1.00 85.38 91 GLN A N 1
ATOM 690 C CA . GLN A 1 91 ? -5.961 7.979 -5.292 1.00 85.38 91 GLN A CA 1
ATOM 691 C C . GLN A 1 91 ? -4.776 7.057 -5.612 1.00 85.38 91 GLN A C 1
ATOM 693 O O . GLN A 1 91 ? -4.915 5.896 -6.005 1.00 85.38 91 GLN A O 1
ATOM 698 N N . LYS A 1 92 ? -3.559 7.601 -5.514 1.00 85.25 92 LYS A N 1
ATOM 699 C CA . LYS A 1 92 ? -2.350 6.856 -5.857 1.00 85.25 92 LYS A CA 1
ATOM 700 C C . LYS A 1 92 ? -2.130 5.724 -4.864 1.00 85.25 92 LYS A C 1
ATOM 702 O O . LYS A 1 92 ? -2.236 5.893 -3.650 1.00 85.25 92 LYS A O 1
ATOM 707 N N . THR A 1 93 ? -1.721 4.581 -5.402 1.00 87.19 93 THR A N 1
ATOM 708 C CA . THR A 1 93 ? -1.340 3.429 -4.593 1.00 87.19 93 THR A CA 1
ATOM 709 C C . THR A 1 93 ? 0.115 3.538 -4.147 1.00 87.19 93 THR A C 1
ATOM 711 O O . THR A 1 93 ? 1.012 3.614 -4.993 1.00 87.19 93 THR A O 1
ATOM 714 N N . ILE A 1 94 ? 0.363 3.470 -2.844 1.00 87.81 94 ILE A N 1
ATOM 715 C CA . ILE A 1 94 ? 1.702 3.347 -2.258 1.00 87.81 94 ILE A CA 1
ATOM 716 C C . ILE A 1 94 ? 1.900 1.941 -1.690 1.00 87.81 94 ILE A C 1
ATOM 718 O O . ILE A 1 94 ? 0.939 1.261 -1.333 1.00 87.81 94 ILE A O 1
ATOM 722 N N . ARG A 1 95 ? 3.149 1.471 -1.628 1.00 87.31 95 ARG A N 1
ATOM 723 C CA . ARG A 1 95 ? 3.475 0.169 -1.030 1.00 87.31 95 ARG A CA 1
ATOM 724 C C . ARG A 1 95 ? 4.133 0.364 0.321 1.00 87.31 95 ARG A C 1
ATOM 726 O O . ARG A 1 95 ? 5.112 1.099 0.442 1.00 87.31 95 ARG A O 1
ATOM 733 N N . VAL A 1 96 ? 3.616 -0.325 1.322 1.00 87.81 96 VAL A N 1
ATOM 734 C CA . VAL A 1 96 ? 4.043 -0.184 2.711 1.00 87.81 96 VAL A CA 1
ATOM 735 C C . VAL A 1 96 ? 4.178 -1.551 3.372 1.00 87.81 96 VAL A C 1
ATOM 737 O O . VAL A 1 96 ? 3.742 -2.564 2.826 1.00 87.81 96 VAL A O 1
ATOM 740 N N . ARG A 1 97 ? 4.768 -1.580 4.562 1.00 87.75 97 ARG A N 1
ATOM 741 C CA . ARG A 1 97 ? 4.699 -2.714 5.485 1.00 87.75 97 ARG A CA 1
ATOM 742 C C . ARG A 1 97 ? 4.102 -2.239 6.797 1.00 87.75 97 ARG A C 1
ATOM 744 O O . ARG A 1 97 ? 4.442 -1.156 7.264 1.00 87.75 97 ARG A O 1
ATOM 751 N N . MET A 1 98 ? 3.217 -3.040 7.370 1.00 88.19 98 MET A N 1
ATOM 752 C CA . MET A 1 98 ? 2.685 -2.767 8.700 1.00 88.19 98 MET A CA 1
ATOM 753 C C . MET A 1 98 ? 3.752 -3.068 9.746 1.00 88.19 98 MET A C 1
ATOM 755 O O . MET A 1 98 ? 4.435 -4.087 9.652 1.00 88.19 98 MET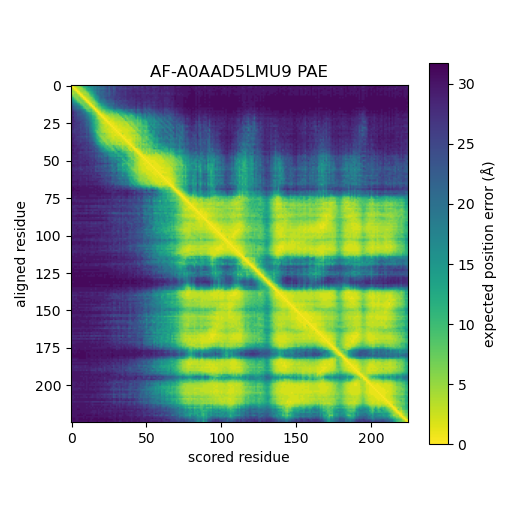 A O 1
ATOM 759 N N . VAL A 1 99 ? 3.901 -2.161 10.708 1.00 87.00 99 VAL A N 1
ATOM 760 C CA . VAL A 1 99 ? 4.856 -2.302 11.812 1.00 87.00 99 VAL A CA 1
ATOM 761 C C . VAL A 1 99 ? 4.114 -2.614 13.100 1.00 87.00 99 VAL A C 1
ATOM 763 O O . VAL A 1 99 ? 4.469 -3.559 13.794 1.00 87.00 99 VAL A O 1
ATOM 766 N N . ARG A 1 100 ? 3.076 -1.834 13.412 1.00 86.50 100 ARG A N 1
ATOM 767 C CA . ARG A 1 100 ? 2.264 -2.018 14.617 1.00 86.50 100 ARG A CA 1
ATOM 768 C C . ARG A 1 100 ? 0.876 -1.403 14.451 1.00 86.50 100 ARG A C 1
ATOM 770 O O . ARG A 1 100 ? 0.664 -0.575 13.568 1.00 86.50 100 ARG A O 1
ATOM 777 N N . GLN A 1 101 ? -0.033 -1.796 15.327 1.00 88.31 101 GLN A N 1
ATOM 778 C CA . GLN A 1 101 ? -1.329 -1.156 15.544 1.00 88.31 101 GLN A CA 1
ATOM 779 C C . GLN A 1 101 ? -1.193 -0.133 16.684 1.00 88.31 101 GLN A C 1
ATOM 781 O O . GLN A 1 101 ? -0.281 -0.260 17.506 1.00 88.31 101 GLN A O 1
ATOM 786 N N . SER A 1 102 ? -2.023 0.908 16.697 1.00 86.31 102 SER A N 1
ATOM 787 C CA . SER A 1 102 ? -2.071 1.856 17.814 1.00 86.31 102 SER A CA 1
ATOM 788 C C . SER A 1 102 ? -2.750 1.217 19.027 1.00 86.31 102 SER A C 1
ATOM 790 O O . SER A 1 102 ? -3.740 0.508 18.883 1.00 86.31 102 SER A O 1
ATOM 792 N N . GLU A 1 103 ? -2.211 1.478 20.219 1.00 83.00 103 GLU A N 1
ATOM 793 C CA . GLU A 1 103 ? -2.771 1.000 21.494 1.00 83.00 103 GLU A CA 1
ATOM 794 C C . GLU A 1 103 ? -3.987 1.825 21.938 1.00 83.00 103 GLU A C 1
ATOM 796 O O . GLU A 1 103 ? -4.806 1.340 22.708 1.00 83.00 103 GLU A O 1
ATOM 801 N N . ARG A 1 104 ? -4.110 3.075 21.464 1.00 83.88 104 ARG A N 1
ATOM 802 C CA . ARG A 1 104 ? -5.217 3.982 21.822 1.00 83.88 104 ARG A CA 1
ATOM 803 C C . ARG A 1 104 ? -6.431 3.816 20.913 1.00 83.88 104 ARG A C 1
ATOM 805 O O . ARG A 1 104 ? -7.558 3.887 21.385 1.00 83.88 104 ARG A O 1
ATOM 812 N N . ASP A 1 105 ? -6.192 3.620 19.615 1.00 85.69 105 ASP A N 1
ATOM 813 C CA . ASP A 1 105 ? -7.238 3.354 18.624 1.00 85.69 105 ASP A CA 1
ATOM 814 C C . ASP A 1 105 ? -6.842 2.135 17.775 1.00 85.69 105 ASP A C 1
ATOM 816 O O . ASP A 1 105 ? -5.987 2.263 16.889 1.00 85.69 105 ASP A O 1
ATOM 820 N N . PRO A 1 106 ? -7.469 0.963 17.979 1.00 87.62 106 PRO A N 1
ATOM 821 C CA . PRO A 1 106 ? -7.172 -0.234 17.197 1.00 87.62 106 PRO A CA 1
ATOM 822 C C . PRO A 1 106 ? -7.426 -0.048 15.691 1.00 87.62 106 PRO A C 1
ATOM 824 O O . PRO A 1 106 ? -6.889 -0.794 14.874 1.00 87.62 106 PRO A O 1
ATOM 827 N N . SER A 1 107 ? -8.188 0.959 15.268 1.00 89.12 107 SER A N 1
ATOM 828 C CA . SER A 1 107 ? -8.428 1.227 13.845 1.00 89.12 107 SER A CA 1
ATOM 829 C C . SER A 1 107 ? -7.253 1.930 13.151 1.00 89.12 107 SER A C 1
ATOM 831 O O . SER A 1 107 ? -7.228 2.006 11.917 1.00 89.12 107 SER A O 1
ATOM 833 N N . VAL A 1 108 ? -6.283 2.446 13.915 1.00 90.25 108 VAL A N 1
ATOM 834 C CA . VAL A 1 108 ? -5.099 3.140 13.399 1.00 90.25 108 VAL A CA 1
ATOM 835 C C . VAL A 1 108 ? -3.903 2.196 13.356 1.00 90.25 108 VAL A C 1
ATOM 837 O O . VAL A 1 108 ? -3.503 1.578 14.343 1.00 90.25 108 VAL A O 1
ATOM 840 N N . PHE A 1 109 ? -3.275 2.132 12.188 1.00 90.94 109 PHE A N 1
ATOM 841 C CA . PHE A 1 109 ? -2.103 1.318 11.917 1.00 90.94 109 PHE A CA 1
ATOM 842 C C . PHE A 1 109 ? -0.898 2.193 11.608 1.00 90.94 109 PHE A C 1
ATOM 84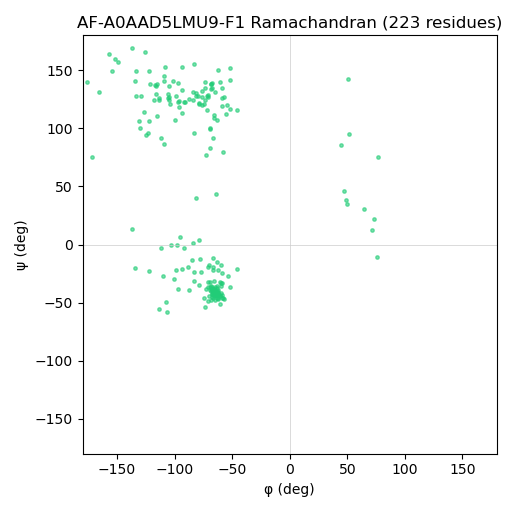4 O O . PHE A 1 109 ? -0.976 3.139 10.827 1.00 90.94 109 PHE A O 1
ATOM 851 N N . TYR A 1 110 ? 0.252 1.823 12.156 1.00 89.62 110 TYR A N 1
ATOM 852 C CA . TYR A 1 110 ? 1.526 2.441 11.831 1.00 89.62 110 TYR A CA 1
ATOM 853 C C . TYR A 1 110 ? 2.239 1.620 10.763 1.00 89.62 110 TYR A C 1
ATOM 855 O O . TYR A 1 110 ? 2.578 0.443 10.956 1.00 89.62 110 TYR A O 1
ATOM 863 N N . VAL A 1 111 ? 2.477 2.256 9.620 1.00 89.81 111 VAL A N 1
ATOM 864 C CA . VAL A 1 111 ? 3.075 1.616 8.451 1.00 89.81 111 VAL A CA 1
ATOM 865 C C . VAL A 1 111 ? 4.357 2.313 8.017 1.00 89.81 111 VAL A C 1
ATOM 867 O O . VAL A 1 111 ? 4.530 3.524 8.139 1.00 89.81 111 VAL A O 1
ATOM 870 N N . TYR A 1 112 ? 5.255 1.522 7.448 1.00 86.62 112 TYR A N 1
ATOM 871 C CA . TYR A 1 112 ? 6.521 1.960 6.889 1.00 86.62 112 TYR A CA 1
ATOM 872 C C . TYR A 1 112 ? 6.460 1.946 5.357 1.00 86.62 112 TYR A C 1
ATOM 874 O O . TYR A 1 112 ? 6.147 0.916 4.753 1.00 86.62 112 TYR A O 1
ATOM 882 N N . HIS A 1 113 ? 6.780 3.066 4.702 1.00 84.94 113 HIS A N 1
ATOM 883 C CA . HIS A 1 113 ? 6.808 3.148 3.238 1.00 84.94 113 HIS A CA 1
ATOM 884 C C . HIS A 1 113 ? 8.002 2.388 2.640 1.00 84.94 113 HIS A C 1
ATOM 886 O O . HIS A 1 113 ? 9.150 2.639 2.995 1.00 84.94 113 HIS A O 1
ATOM 892 N N . THR A 1 114 ? 7.737 1.494 1.677 1.00 76.19 114 THR A N 1
ATOM 893 C CA . THR A 1 114 ? 8.760 0.645 1.033 1.00 76.19 114 THR A CA 1
ATOM 894 C C . THR A 1 114 ? 8.976 1.031 -0.439 1.00 76.19 114 THR A C 1
ATOM 896 O O . THR A 1 114 ? 8.298 0.506 -1.339 1.00 76.19 114 THR A O 1
ATOM 899 N N . PRO A 1 115 ? 9.926 1.940 -0.735 1.00 69.00 115 PRO A N 1
ATOM 900 C CA . PRO A 1 115 ? 10.184 2.368 -2.104 1.00 69.00 115 PRO A CA 1
ATOM 901 C C . PRO A 1 115 ? 10.667 1.216 -3.001 1.00 69.00 115 PRO A C 1
ATOM 903 O O . PRO A 1 115 ? 11.288 0.251 -2.555 1.00 69.00 115 PRO A O 1
ATOM 906 N N . PHE A 1 116 ? 10.354 1.306 -4.296 1.00 64.44 116 PHE A N 1
ATOM 907 C CA . PHE A 1 116 ? 10.632 0.250 -5.279 1.00 64.44 116 PHE A CA 1
ATOM 908 C C . PHE A 1 116 ? 12.135 0.041 -5.525 1.00 64.44 116 PHE A C 1
ATOM 910 O O . PHE A 1 116 ? 12.592 -1.095 -5.591 1.00 64.44 116 PHE A O 1
ATOM 917 N N . LEU A 1 117 ? 12.905 1.131 -5.604 1.00 55.78 117 LEU A N 1
ATOM 918 C CA . LEU A 1 117 ? 14.350 1.094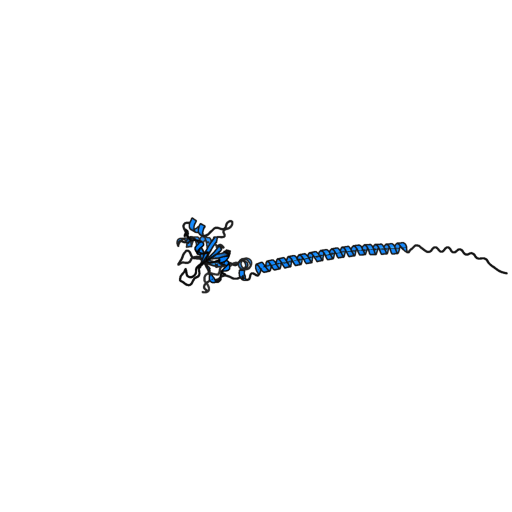 -5.861 1.00 55.78 117 LEU A CA 1
ATOM 919 C C . LEU A 1 117 ? 15.142 0.487 -4.700 1.00 55.78 117 LEU A C 1
ATOM 921 O O . LEU A 1 117 ? 16.088 -0.258 -4.939 1.00 55.78 117 LEU A O 1
ATOM 925 N N . ARG A 1 118 ? 14.717 0.734 -3.451 1.00 58.62 118 ARG A N 1
ATOM 926 C CA . ARG A 1 118 ? 15.336 0.106 -2.279 1.00 58.62 118 ARG A CA 1
ATOM 927 C C . ARG A 1 118 ? 15.202 -1.411 -2.359 1.00 58.62 118 ARG A C 1
ATOM 929 O O . ARG A 1 118 ? 16.207 -2.079 -2.247 1.00 58.62 118 ARG A O 1
ATOM 936 N N . ARG A 1 119 ? 14.032 -1.947 -2.720 1.00 60.72 119 ARG A N 1
ATOM 937 C CA . ARG A 1 119 ? 13.832 -3.400 -2.903 1.00 60.72 119 ARG A CA 1
ATOM 938 C C . ARG A 1 119 ? 14.725 -4.049 -3.959 1.00 60.72 119 ARG A C 1
ATOM 940 O O . ARG A 1 119 ? 15.049 -5.223 -3.823 1.00 60.72 119 ARG A O 1
ATOM 947 N N . LEU A 1 120 ? 15.060 -3.320 -5.020 1.00 57.53 120 LEU A N 1
ATOM 948 C CA . LEU A 1 120 ? 15.877 -3.840 -6.117 1.00 57.53 120 LEU A CA 1
ATOM 949 C C . LEU A 1 120 ? 17.378 -3.764 -5.826 1.00 57.53 120 LEU A C 1
ATOM 951 O O . LEU A 1 120 ? 18.119 -4.615 -6.302 1.00 57.53 120 LEU A O 1
ATOM 955 N N . LEU A 1 121 ? 17.820 -2.760 -5.062 1.00 52.16 121 LEU A N 1
ATOM 956 C CA . LEU A 1 121 ? 19.246 -2.464 -4.870 1.00 52.16 121 LEU A CA 1
ATOM 957 C C . LEU A 1 121 ? 19.767 -2.763 -3.460 1.00 52.16 121 LEU A C 1
ATOM 959 O O . LEU A 1 121 ? 20.950 -3.028 -3.285 1.00 52.16 121 LEU A O 1
ATOM 963 N N . LEU A 1 122 ? 18.907 -2.711 -2.447 1.00 53.62 122 LEU A N 1
ATOM 964 C CA . LEU A 1 122 ? 19.254 -2.854 -1.038 1.00 53.62 122 LEU A CA 1
ATOM 965 C C . LEU A 1 122 ? 18.370 -3.953 -0.454 1.00 53.62 122 LEU A C 1
ATOM 967 O O . LEU A 1 122 ? 17.156 -3.792 -0.366 1.00 53.62 122 LEU A O 1
ATOM 971 N N . GLN A 1 123 ? 18.971 -5.078 -0.052 1.00 51.84 123 GLN A N 1
ATOM 972 C CA . GLN A 1 123 ? 18.263 -6.114 0.701 1.00 51.84 123 GLN A CA 1
ATOM 973 C C . GLN A 1 123 ? 17.459 -5.440 1.816 1.00 51.84 123 GLN A C 1
ATOM 975 O O . GLN A 1 123 ? 18.008 -4.725 2.655 1.00 51.84 123 GLN A O 1
ATOM 980 N N . ASP A 1 124 ? 16.141 -5.578 1.707 1.00 49.62 124 ASP A N 1
ATOM 981 C CA . ASP A 1 124 ? 15.138 -4.708 2.310 1.00 49.62 124 ASP A CA 1
ATOM 982 C C . ASP A 1 124 ? 15.089 -4.974 3.824 1.00 49.62 124 ASP A C 1
ATOM 984 O O . ASP A 1 124 ? 14.237 -5.708 4.325 1.00 49.62 124 ASP A O 1
ATOM 988 N N . THR A 1 125 ? 16.070 -4.444 4.557 1.00 50.06 125 THR A N 1
ATOM 989 C CA . THR A 1 125 ? 16.125 -4.528 6.012 1.00 50.06 125 THR A CA 1
ATOM 990 C C . THR A 1 125 ? 15.055 -3.604 6.561 1.00 50.06 125 THR A C 1
ATOM 992 O O . THR A 1 125 ? 15.082 -2.386 6.354 1.00 50.06 125 THR A O 1
ATOM 995 N N . LEU A 1 126 ? 14.074 -4.198 7.243 1.00 54.59 126 LEU A N 1
ATOM 996 C CA . LEU A 1 126 ? 13.160 -3.427 8.071 1.00 54.59 126 LEU A CA 1
ATOM 997 C C . LEU A 1 126 ? 13.987 -2.554 9.010 1.00 54.59 126 LEU A C 1
ATOM 999 O O . LEU A 1 126 ? 15.038 -3.002 9.488 1.00 54.59 126 LEU A O 1
ATOM 1003 N N . PRO A 1 127 ? 13.551 -1.314 9.270 1.00 52.03 127 PRO A N 1
ATOM 1004 C CA . PRO A 1 127 ? 14.205 -0.508 10.281 1.00 52.03 127 PRO A CA 1
ATOM 1005 C C . PRO A 1 127 ? 14.211 -1.314 11.585 1.00 52.03 127 PRO A C 1
ATOM 1007 O O . PRO A 1 127 ? 13.160 -1.744 12.060 1.00 52.03 127 PRO A O 1
ATOM 1010 N N . ARG A 1 128 ? 15.409 -1.598 12.119 1.00 48.72 128 ARG A N 1
ATOM 1011 C CA . ARG A 1 128 ? 15.570 -2.365 13.360 1.00 48.72 128 ARG A CA 1
ATOM 1012 C C . ARG A 1 128 ? 14.756 -1.668 14.442 1.00 48.72 128 ARG A C 1
ATOM 1014 O O . ARG A 1 128 ? 15.065 -0.535 14.810 1.00 48.72 128 ARG A O 1
ATOM 1021 N N . VAL A 1 129 ? 13.691 -2.319 14.892 1.00 48.38 129 VAL A N 1
ATOM 1022 C CA . VAL A 1 129 ? 12.879 -1.852 16.013 1.00 48.38 129 VAL A CA 1
ATOM 1023 C C . VAL A 1 129 ? 13.796 -1.848 17.243 1.00 48.38 129 VAL A C 1
ATOM 1025 O O . VAL A 1 129 ? 14.201 -2.905 17.707 1.00 48.38 129 VAL A O 1
ATOM 1028 N N . GLY A 1 130 ? 14.196 -0.655 17.697 1.00 49.31 130 GLY A N 1
ATOM 1029 C CA . GLY A 1 130 ? 14.781 -0.407 19.022 1.00 49.31 130 GLY A CA 1
ATOM 1030 C C . GLY A 1 130 ? 16.248 -0.793 19.272 1.00 49.31 130 GLY A C 1
ATOM 1031 O O . GLY A 1 130 ? 16.501 -1.723 20.025 1.00 49.31 130 GLY A O 1
ATOM 1032 N N . VAL A 1 131 ? 17.224 -0.019 18.766 1.00 40.09 131 VAL A N 1
ATOM 1033 C CA . VAL A 1 131 ? 18.602 -0.011 19.342 1.00 40.09 131 VAL A CA 1
ATOM 1034 C C . VAL A 1 131 ? 19.180 1.403 19.539 1.00 40.09 131 VAL A C 1
ATOM 1036 O O . VAL A 1 131 ? 20.051 1.600 20.377 1.00 40.09 131 VAL A O 1
ATOM 1039 N N . ALA A 1 132 ? 18.671 2.425 18.852 1.00 38.00 132 ALA A N 1
ATOM 1040 C CA . ALA A 1 132 ? 19.032 3.819 19.107 1.00 38.00 132 ALA A CA 1
ATOM 1041 C C . ALA A 1 132 ? 17.739 4.632 19.148 1.00 38.00 132 ALA A C 1
ATOM 1043 O O . ALA A 1 132 ? 16.936 4.493 18.230 1.00 38.00 132 ALA A O 1
ATOM 1044 N N . GLY A 1 133 ? 17.518 5.411 20.211 1.00 37.00 133 GLY A N 1
ATOM 1045 C CA . GLY A 1 133 ? 16.269 6.114 20.552 1.00 37.00 133 GLY A CA 1
ATOM 1046 C C . GLY A 1 133 ? 15.793 7.205 19.581 1.00 37.00 133 GLY A C 1
ATOM 1047 O O . GLY A 1 133 ? 15.373 8.268 20.019 1.00 37.00 133 GLY A O 1
ATOM 1048 N N . GLY A 1 134 ? 15.853 6.970 18.271 1.00 44.06 134 GLY A N 1
ATOM 1049 C CA . GLY A 1 134 ? 15.193 7.780 17.257 1.00 44.06 134 GLY A CA 1
ATOM 1050 C C . GLY A 1 134 ? 13.801 7.228 16.969 1.00 44.06 134 GLY A C 1
ATOM 1051 O O . GLY A 1 134 ? 13.661 6.066 16.581 1.00 44.06 134 GLY A O 1
ATOM 1052 N N . VAL A 1 135 ? 12.779 8.067 17.143 1.00 54.06 135 VAL A N 1
ATOM 1053 C CA . VAL A 1 135 ? 11.400 7.791 16.717 1.00 54.06 135 VAL A CA 1
ATOM 1054 C C . VAL A 1 135 ? 11.434 7.392 15.243 1.00 54.06 135 VAL A C 1
ATOM 1056 O O . VAL A 1 135 ? 11.898 8.152 14.388 1.00 54.06 135 VAL A O 1
ATOM 1059 N N . GLN A 1 136 ? 11.029 6.158 14.940 1.00 63.78 136 GLN A N 1
ATOM 1060 C CA . GLN A 1 136 ? 11.030 5.702 13.559 1.00 63.78 136 GLN A CA 1
ATOM 1061 C C . GLN A 1 136 ? 9.961 6.463 12.769 1.00 63.78 136 GLN A C 1
ATOM 1063 O O . GLN A 1 136 ? 8.849 6.639 13.266 1.00 63.78 136 GLN A O 1
ATOM 1068 N N . PRO A 1 137 ? 10.270 6.880 11.533 1.00 70.00 137 PRO A N 1
ATOM 1069 C CA . PRO A 1 137 ? 9.314 7.559 10.676 1.00 70.00 137 PRO A CA 1
ATOM 1070 C C . PRO A 1 137 ? 8.217 6.585 10.226 1.00 70.00 137 PRO A C 1
ATOM 1072 O O . PRO A 1 137 ? 8.434 5.768 9.323 1.00 70.00 137 PRO A O 1
ATOM 1075 N N . LEU A 1 138 ? 7.071 6.644 10.899 1.00 83.62 138 LEU A N 1
ATOM 1076 C CA . LEU A 1 138 ? 5.912 5.792 10.668 1.00 83.62 138 LEU A CA 1
ATOM 1077 C C . LEU A 1 138 ? 4.737 6.649 10.208 1.00 83.62 138 LEU A C 1
ATOM 1079 O O . LEU A 1 138 ? 4.450 7.703 10.766 1.00 83.62 138 LEU A O 1
ATOM 1083 N N . ILE A 1 139 ? 4.029 6.154 9.202 1.00 88.31 139 ILE A N 1
ATOM 1084 C CA . ILE A 1 139 ? 2.831 6.792 8.673 1.00 88.31 139 ILE A CA 1
ATOM 1085 C C . ILE A 1 139 ? 1.643 6.205 9.430 1.00 88.31 139 ILE A C 1
ATOM 1087 O O . ILE A 1 139 ? 1.456 4.985 9.419 1.00 88.31 139 ILE A O 1
ATOM 1091 N N . ALA A 1 140 ? 0.851 7.057 10.076 1.00 90.19 140 ALA A N 1
ATOM 1092 C CA . ALA A 1 140 ? -0.405 6.656 10.693 1.00 90.19 140 ALA A CA 1
ATOM 1093 C C . ALA A 1 140 ? -1.487 6.536 9.613 1.00 90.19 140 ALA A C 1
ATOM 1095 O O . ALA A 1 140 ? -1.759 7.477 8.863 1.00 90.19 140 ALA A O 1
ATOM 1096 N N . VAL A 1 141 ? -2.086 5.357 9.496 1.00 91.56 141 VAL A N 1
ATOM 1097 C CA . VAL A 1 141 ? -3.090 5.064 8.475 1.00 91.56 141 VAL A CA 1
ATOM 1098 C C . VAL A 1 141 ? -4.281 4.338 9.073 1.00 91.56 141 VAL A C 1
ATOM 1100 O O . VAL A 1 141 ? -4.127 3.442 9.894 1.00 91.56 141 VAL A O 1
ATOM 1103 N N . ARG A 1 142 ? -5.479 4.685 8.616 1.00 91.81 142 ARG A N 1
ATOM 1104 C CA . ARG A 1 142 ? -6.734 4.044 9.005 1.00 91.81 142 ARG A CA 1
ATOM 1105 C C . ARG A 1 142 ? -7.386 3.398 7.790 1.00 91.81 142 ARG A C 1
ATOM 1107 O O . ARG A 1 142 ? -7.379 3.968 6.695 1.00 91.81 142 ARG A O 1
ATOM 1114 N N . ALA A 1 143 ? -7.911 2.190 7.974 1.00 91.19 143 ALA A N 1
ATOM 1115 C CA . ALA A 1 143 ? -8.665 1.502 6.934 1.00 91.19 143 ALA A CA 1
ATOM 1116 C C . ALA A 1 143 ? -10.070 2.111 6.815 1.00 91.19 143 ALA A C 1
ATOM 1118 O O . ALA A 1 143 ? -10.742 2.333 7.818 1.00 91.19 143 ALA A O 1
ATOM 1119 N N . PHE A 1 144 ? -10.490 2.403 5.587 1.00 90.19 144 PHE A N 1
ATOM 1120 C CA . PHE A 1 144 ? -11.785 3.024 5.308 1.00 90.19 144 PHE A CA 1
ATOM 1121 C C . PHE A 1 144 ? -12.966 2.093 5.620 1.00 90.19 144 PHE A C 1
ATOM 1123 O O . PHE A 1 144 ? -12.940 0.920 5.244 1.00 90.19 144 PHE A O 1
ATOM 1130 N N . GLY A 1 145 ? -14.023 2.636 6.233 1.00 87.50 145 GLY A N 1
ATOM 1131 C CA . GLY A 1 145 ? -15.313 1.953 6.393 1.00 87.50 145 GLY A CA 1
ATOM 1132 C C . GLY A 1 145 ? -15.323 0.800 7.397 1.00 87.50 145 GLY A C 1
ATOM 1133 O O . GLY A 1 145 ? -16.281 0.023 7.428 1.00 87.50 145 GLY A O 1
ATOM 1134 N N . ILE A 1 146 ? -14.275 0.674 8.214 1.00 91.75 146 ILE A N 1
ATOM 1135 C CA . ILE A 1 146 ? -14.192 -0.325 9.279 1.00 91.75 146 ILE A CA 1
ATOM 1136 C C . ILE A 1 146 ? -13.704 0.290 10.591 1.00 91.75 146 ILE A C 1
ATOM 1138 O O . ILE A 1 146 ? -12.908 1.233 10.606 1.00 91.75 146 ILE A O 1
ATOM 1142 N N . ARG A 1 147 ? -14.172 -0.283 11.698 1.00 91.50 147 ARG A N 1
ATOM 1143 C CA . ARG A 1 147 ? -13.591 -0.123 13.032 1.00 91.50 147 ARG A CA 1
ATOM 1144 C C . ARG A 1 147 ? -13.098 -1.473 13.491 1.00 91.50 147 ARG A C 1
ATOM 1146 O O . ARG A 1 147 ? -13.810 -2.463 13.376 1.00 91.50 147 ARG A O 1
ATOM 1153 N N . VAL A 1 148 ? -11.859 -1.494 13.943 1.00 91.88 148 VAL A N 1
ATOM 1154 C CA . VAL A 1 148 ? -11.152 -2.728 14.267 1.00 91.88 148 VAL A CA 1
ATOM 1155 C C . VAL A 1 148 ? -11.259 -2.979 15.756 1.00 91.88 148 VAL A C 1
ATOM 1157 O O . VAL A 1 148 ? -11.135 -2.043 16.539 1.00 91.88 148 VAL A O 1
ATOM 1160 N N . ASP A 1 149 ? -11.481 -4.230 16.132 1.00 91.38 149 ASP A N 1
ATOM 1161 C CA . ASP A 1 149 ? -11.594 -4.614 17.533 1.00 91.38 149 ASP A CA 1
ATOM 1162 C C . ASP A 1 149 ? -10.204 -4.824 18.147 1.00 91.38 149 ASP A C 1
ATOM 1164 O O . ASP A 1 149 ? -9.240 -5.167 17.455 1.00 91.38 149 ASP A O 1
ATOM 1168 N N . GLU A 1 150 ? -10.087 -4.676 19.467 1.00 87.19 150 GLU A N 1
ATOM 1169 C CA . GLU A 1 150 ? -8.819 -4.872 20.191 1.00 87.19 150 GLU A CA 1
ATOM 1170 C C . GLU A 1 150 ? -8.247 -6.290 19.989 1.00 87.19 150 GLU A C 1
ATOM 1172 O O . GLU A 1 150 ? -7.037 -6.476 19.851 1.00 87.19 150 GLU A O 1
ATOM 1177 N N . GLY A 1 151 ? -9.119 -7.298 19.851 1.00 86.38 151 GLY A N 1
ATOM 1178 C CA . GLY A 1 151 ? -8.733 -8.689 19.583 1.00 86.38 151 GLY A CA 1
ATOM 1179 C C . GLY A 1 151 ? -8.097 -8.930 18.205 1.00 86.38 151 GLY A C 1
ATOM 1180 O O . GLY A 1 151 ? -7.523 -9.992 17.965 1.00 86.38 151 GLY A O 1
ATOM 1181 N N . ALA A 1 152 ? -8.147 -7.958 17.288 1.00 89.25 152 ALA A N 1
ATOM 1182 C CA . ALA A 1 152 ? -7.544 -8.087 15.963 1.00 89.25 152 ALA A CA 1
ATOM 1183 C C . ALA A 1 152 ? -6.007 -8.060 15.986 1.00 89.25 152 ALA A C 1
ATOM 1185 O O . ALA A 1 152 ? -5.373 -8.514 15.026 1.00 89.25 152 ALA A O 1
ATOM 1186 N N . GLN A 1 153 ? -5.403 -7.541 17.060 1.00 89.19 153 GLN A N 1
ATOM 1187 C CA . GLN A 1 153 ? -3.964 -7.298 17.152 1.00 89.19 153 GLN A CA 1
ATOM 1188 C C . GLN A 1 153 ? -3.134 -8.570 16.963 1.00 89.19 153 GLN A C 1
ATOM 1190 O O . GLN A 1 153 ? -2.173 -8.578 16.191 1.00 89.19 153 GLN A O 1
ATOM 1195 N N . GLU A 1 154 ? -3.516 -9.666 17.618 1.00 89.94 154 GLU A N 1
ATOM 1196 C CA . GLU A 1 154 ? -2.797 -10.942 17.529 1.00 89.94 154 GLU A CA 1
ATOM 1197 C C . GLU A 1 154 ? -2.864 -11.530 16.111 1.00 89.94 154 GLU A C 1
ATOM 1199 O O . GLU A 1 154 ? -1.869 -12.017 15.552 1.00 89.94 154 GLU A O 1
ATOM 1204 N N . TRP A 1 155 ? -4.032 -11.427 15.476 1.00 90.75 155 TRP A N 1
ATOM 1205 C CA . TRP A 1 155 ? -4.219 -11.888 14.107 1.00 90.75 155 TRP A CA 1
ATOM 1206 C C . TRP A 1 155 ? -3.399 -11.055 13.110 1.00 90.75 155 TRP A C 1
ATOM 1208 O O . TRP A 1 155 ? -2.703 -11.615 12.255 1.00 90.75 155 TRP A O 1
ATOM 1218 N N . LEU A 1 156 ? -3.432 -9.725 13.237 1.00 89.50 156 LEU A N 1
ATOM 1219 C CA . LEU A 1 156 ? -2.647 -8.802 12.413 1.00 89.50 156 LEU A CA 1
ATOM 1220 C C . LEU A 1 156 ? -1.149 -9.045 12.579 1.00 89.50 156 LEU A C 1
ATOM 1222 O O . LEU A 1 156 ? -0.408 -9.096 11.590 1.00 89.50 156 LEU A O 1
ATOM 1226 N N . TRP A 1 157 ? -0.704 -9.249 13.818 1.00 87.50 157 TRP A N 1
ATOM 1227 C CA . TRP A 1 157 ? 0.688 -9.543 14.112 1.00 87.50 157 TRP A CA 1
ATOM 1228 C C . TRP A 1 157 ? 1.142 -10.834 13.428 1.00 87.50 157 TRP A C 1
ATOM 1230 O O . TRP A 1 157 ? 2.134 -10.830 12.700 1.00 87.50 157 TRP A O 1
ATOM 1240 N N . SER A 1 158 ? 0.386 -11.921 13.597 1.00 87.50 158 SER A N 1
ATOM 1241 C CA . SER A 1 158 ? 0.722 -13.244 13.055 1.00 87.50 158 SER A CA 1
ATOM 1242 C C . SER A 1 158 ? 0.634 -13.334 11.527 1.00 87.50 158 SER A C 1
ATOM 1244 O O . SER A 1 158 ? 1.411 -14.067 10.915 1.00 87.50 158 SER A O 1
ATOM 1246 N N . ASN A 1 159 ? -0.280 -12.596 10.888 1.00 87.06 159 ASN A N 1
ATOM 1247 C CA . ASN A 1 159 ? -0.531 -12.728 9.449 1.00 87.06 159 ASN A CA 1
ATOM 1248 C C . ASN A 1 159 ? 0.129 -11.647 8.595 1.00 87.06 159 ASN A C 1
ATOM 1250 O O . ASN A 1 159 ? 0.454 -11.915 7.432 1.00 87.06 159 ASN A O 1
ATOM 1254 N N . VAL A 1 160 ? 0.319 -10.443 9.136 1.00 85.75 160 VAL A N 1
ATOM 1255 C CA . VAL A 1 160 ? 0.784 -9.274 8.379 1.00 85.75 160 VAL A CA 1
ATOM 1256 C C . VAL A 1 160 ? 2.167 -8.835 8.844 1.00 85.75 160 VAL A C 1
ATOM 1258 O O . VAL A 1 160 ? 3.084 -8.767 8.020 1.00 85.75 160 VAL A O 1
ATOM 1261 N N . VAL A 1 161 ? 2.327 -8.566 10.144 1.00 85.69 161 VAL A N 1
ATOM 1262 C CA . VAL A 1 161 ? 3.545 -7.944 10.688 1.00 85.69 161 VAL A CA 1
ATOM 1263 C C . VAL A 1 161 ? 4.718 -8.921 10.724 1.00 85.69 161 VAL A C 1
ATOM 1265 O O . VAL A 1 161 ? 5.766 -8.623 10.147 1.00 85.69 161 VAL A O 1
ATOM 1268 N N . SER A 1 162 ? 4.543 -10.096 11.336 1.00 84.44 162 SER A N 1
ATOM 1269 C CA . SER A 1 162 ? 5.597 -11.111 11.510 1.00 84.44 162 SER A CA 1
ATOM 1270 C C . SER A 1 162 ? 6.107 -11.661 10.177 1.00 84.44 162 SER A C 1
ATOM 1272 O O . SER A 1 162 ? 7.294 -11.913 10.000 1.00 84.44 162 SER A O 1
ATOM 1274 N N . LEU A 1 163 ? 5.205 -11.791 9.205 1.00 82.62 163 LEU A N 1
ATOM 1275 C CA . LEU A 1 163 ? 5.499 -12.271 7.858 1.00 82.62 163 LEU A CA 1
ATOM 1276 C C . LEU A 1 163 ? 6.008 -11.161 6.935 1.00 82.62 163 LEU A C 1
ATOM 1278 O O . LEU A 1 163 ? 6.237 -11.408 5.749 1.00 82.62 163 LEU A O 1
ATOM 1282 N N . HIS A 1 164 ? 6.149 -9.940 7.459 1.00 79.44 164 HIS A N 1
ATOM 1283 C CA . HIS A 1 164 ? 6.636 -8.765 6.743 1.00 79.44 164 HIS A CA 1
ATOM 1284 C C . HIS A 1 164 ? 5.943 -8.568 5.391 1.00 79.44 164 HIS A C 1
ATOM 1286 O O . HIS A 1 164 ? 6.570 -8.193 4.391 1.00 79.44 164 HIS A O 1
ATOM 1292 N N . ARG A 1 165 ? 4.633 -8.853 5.351 1.00 82.44 165 ARG A N 1
ATOM 1293 C CA . ARG A 1 165 ? 3.888 -8.884 4.095 1.00 82.44 165 ARG A CA 1
ATOM 1294 C C . ARG A 1 165 ? 3.773 -7.474 3.524 1.00 82.44 165 ARG A C 1
ATOM 1296 O O . ARG A 1 165 ? 3.426 -6.540 4.251 1.00 82.44 165 ARG A O 1
ATOM 1303 N N . PRO A 1 166 ? 4.028 -7.295 2.218 1.00 84.62 166 PRO A N 1
ATOM 1304 C CA . PRO A 1 166 ? 3.792 -6.016 1.582 1.00 84.62 166 PRO A CA 1
ATOM 1305 C C . PRO A 1 166 ? 2.290 -5.725 1.529 1.00 84.62 166 PRO A C 1
ATOM 1307 O O . PRO A 1 166 ? 1.479 -6.568 1.137 1.00 84.62 166 PRO A O 1
ATOM 1310 N N . LEU A 1 167 ? 1.939 -4.497 1.887 1.00 89.50 167 LEU A N 1
ATOM 1311 C CA . LEU A 1 167 ? 0.605 -3.934 1.765 1.00 89.50 167 LEU A CA 1
ATOM 1312 C C . LEU A 1 167 ? 0.602 -2.871 0.668 1.00 89.50 167 LEU A C 1
ATOM 1314 O O . LEU A 1 167 ? 1.574 -2.134 0.483 1.00 89.50 167 LEU A O 1
ATOM 1318 N N . LYS A 1 168 ? -0.505 -2.771 -0.062 1.00 90.88 168 LYS A N 1
ATOM 1319 C CA . LYS A 1 168 ? -0.785 -1.646 -0.958 1.00 90.88 168 LYS A CA 1
ATOM 1320 C C . LYS A 1 168 ? -1.822 -0.760 -0.288 1.00 90.88 168 LYS A C 1
ATOM 1322 O O . LYS A 1 168 ? -2.902 -1.245 0.037 1.00 90.88 168 LYS A O 1
ATOM 1327 N N . LEU A 1 169 ? -1.504 0.517 -0.117 1.00 91.62 169 LEU A N 1
ATOM 1328 C CA . LEU A 1 169 ? -2.448 1.515 0.369 1.00 91.62 169 LEU A CA 1
ATOM 1329 C C . LEU A 1 169 ? -2.898 2.389 -0.787 1.00 91.62 169 LEU A C 1
ATOM 1331 O O . LEU A 1 169 ? -2.059 2.951 -1.487 1.00 91.62 169 LEU A O 1
ATOM 1335 N N . THR A 1 170 ? -4.204 2.519 -0.968 1.00 91.44 170 THR A N 1
ATOM 1336 C CA . THR A 1 170 ? -4.803 3.502 -1.875 1.00 91.44 170 THR A CA 1
ATOM 1337 C C . THR A 1 170 ? -5.261 4.670 -1.025 1.00 91.44 170 THR A C 1
ATOM 1339 O O . THR A 1 170 ? -6.196 4.524 -0.241 1.00 91.44 170 THR A O 1
ATOM 1342 N N . LEU A 1 171 ? -4.549 5.788 -1.117 1.00 89.75 171 LEU A N 1
ATOM 1343 C CA . LEU A 1 171 ? -4.785 6.953 -0.271 1.00 89.75 171 LEU A CA 1
ATOM 1344 C C . LEU A 1 171 ? -6.094 7.634 -0.671 1.00 89.75 171 LEU A C 1
ATOM 1346 O O . LEU A 1 171 ? -6.281 7.927 -1.849 1.00 89.75 171 LEU A O 1
ATOM 1350 N N . LEU A 1 172 ? -6.974 7.876 0.300 1.00 87.62 172 LEU A N 1
ATOM 1351 C CA . LEU A 1 172 ? -8.266 8.523 0.064 1.00 87.62 172 LEU A CA 1
ATOM 1352 C C . LEU A 1 172 ? -8.254 9.944 0.593 1.00 87.62 172 LEU A C 1
ATOM 1354 O O . LEU A 1 172 ? -8.443 10.888 -0.165 1.00 87.62 172 LEU A O 1
ATOM 1358 N N . HIS A 1 173 ? -7.982 10.096 1.885 1.00 85.00 173 HIS A N 1
ATOM 1359 C CA . HIS A 1 173 ? -8.105 11.381 2.551 1.00 85.00 173 HIS A CA 1
ATOM 1360 C C . HIS A 1 173 ? -7.111 11.518 3.698 1.00 85.00 173 HIS A C 1
ATOM 1362 O O . HIS A 1 173 ? -6.642 10.519 4.249 1.00 85.00 173 HIS A O 1
ATOM 1368 N N . ARG A 1 174 ? -6.803 12.762 4.059 1.00 85.75 174 ARG A N 1
ATOM 1369 C CA . ARG A 1 174 ? -5.982 13.105 5.217 1.00 85.75 174 ARG A CA 1
ATOM 1370 C C . ARG A 1 174 ? -6.903 13.608 6.321 1.00 85.75 174 ARG A C 1
ATOM 1372 O O . ARG A 1 174 ? -7.619 14.573 6.116 1.00 85.75 174 ARG A O 1
ATOM 1379 N N . LEU A 1 175 ? -6.882 12.944 7.466 1.00 79.94 175 LEU A N 1
ATOM 1380 C CA . LEU A 1 175 ? -7.560 13.396 8.671 1.00 79.94 175 LEU A CA 1
ATOM 1381 C C . LEU A 1 175 ? -6.544 14.117 9.551 1.00 79.94 175 LEU A C 1
ATOM 1383 O O . LEU A 1 175 ? -5.516 13.546 9.919 1.00 79.94 175 LEU A O 1
ATOM 1387 N N . GLU A 1 176 ? -6.832 15.366 9.882 1.00 74.00 176 GLU A N 1
ATOM 1388 C CA . GLU A 1 176 ? -6.022 16.166 10.796 1.00 74.00 176 GLU A CA 1
ATOM 1389 C C . GLU A 1 176 ? -6.592 16.042 12.218 1.00 74.00 176 GLU A C 1
ATOM 1391 O O . GLU A 1 176 ? -7.804 16.127 12.412 1.00 74.00 176 GLU A O 1
ATOM 1396 N N . GLY A 1 177 ? -5.731 15.799 13.213 1.00 61.59 177 GLY A N 1
ATOM 1397 C CA . GLY A 1 177 ? -6.080 15.935 14.634 1.00 61.59 177 GLY A CA 1
ATOM 1398 C C . GLY A 1 177 ? -6.997 14.865 15.246 1.00 61.59 177 GLY A C 1
ATOM 1399 O O . GLY A 1 177 ? -7.631 15.136 16.261 1.00 61.59 177 GLY A O 1
ATOM 1400 N N . VAL A 1 178 ? -7.090 13.658 14.671 1.00 57.31 178 VAL A N 1
ATOM 1401 C CA . VAL A 1 178 ? -8.020 12.608 15.160 1.00 57.31 178 VAL A CA 1
ATOM 1402 C C . VAL A 1 178 ? -7.462 11.796 16.340 1.00 57.31 178 VAL A C 1
ATOM 1404 O O . VAL A 1 178 ? -8.241 11.259 17.122 1.00 57.31 178 VAL A O 1
ATOM 1407 N N . VAL A 1 179 ? -6.137 11.734 16.514 1.00 56.84 179 VAL A N 1
ATOM 1408 C CA . VAL A 1 179 ? -5.490 11.034 17.639 1.00 56.84 179 VAL A CA 1
ATOM 1409 C C . VAL A 1 179 ? -4.626 12.039 18.404 1.00 56.84 179 VAL A C 1
ATOM 1411 O O . VAL A 1 179 ? -3.597 12.484 17.904 1.00 56.84 179 VAL A O 1
ATOM 1414 N N . ASP A 1 180 ? -5.095 12.446 19.587 1.00 52.62 180 ASP A N 1
ATOM 1415 C CA . ASP A 1 180 ? -4.410 13.337 20.542 1.00 52.62 180 ASP A CA 1
ATOM 1416 C C . ASP A 1 180 ? -3.832 14.648 19.970 1.00 52.62 180 ASP A C 1
ATOM 1418 O O . ASP A 1 180 ? -2.802 15.141 20.420 1.00 52.62 180 ASP A O 1
ATOM 1422 N N . GLY A 1 181 ? -4.515 15.245 18.989 1.00 53.66 181 GLY A N 1
ATOM 1423 C CA . GLY A 1 181 ? -4.300 16.637 18.572 1.00 53.66 181 GLY A CA 1
ATOM 1424 C C . GLY A 1 181 ? -3.052 16.937 17.732 1.00 53.66 181 GLY A C 1
ATOM 1425 O O . GLY A 1 181 ? -2.996 18.020 17.156 1.00 53.66 181 GLY A O 1
ATOM 1426 N N . GLU A 1 182 ? -2.098 16.009 17.593 1.00 58.75 182 GLU A N 1
ATOM 1427 C CA . GLU A 1 182 ? -0.839 16.264 16.864 1.00 58.75 182 GLU A CA 1
ATOM 1428 C C . GLU A 1 182 ? -0.568 15.318 15.680 1.00 58.75 182 GLU A C 1
ATOM 1430 O O . GLU A 1 182 ? 0.163 15.696 14.764 1.00 58.75 182 GLU A O 1
ATOM 1435 N N . GLU A 1 183 ? -1.154 14.113 15.634 1.00 70.69 183 GLU A N 1
ATOM 1436 C CA . GLU A 1 183 ? -0.879 13.159 14.548 1.00 70.69 183 GLU A CA 1
ATOM 1437 C C . GLU A 1 183 ? -1.923 13.227 13.421 1.00 70.69 183 GLU A C 1
ATOM 1439 O O . GLU A 1 183 ? -3.128 13.032 13.616 1.00 70.69 183 GLU A O 1
ATOM 1444 N N . THR A 1 184 ? -1.442 13.465 12.199 1.00 83.19 184 THR A N 1
ATOM 1445 C CA . THR A 1 184 ? -2.237 13.371 10.972 1.00 83.19 184 THR A CA 1
ATOM 1446 C C . THR A 1 184 ? -2.370 11.909 10.545 1.00 83.19 184 THR A C 1
ATOM 1448 O O . THR A 1 184 ? -1.388 11.175 10.419 1.00 83.19 184 THR A O 1
ATOM 1451 N N . VAL A 1 185 ? -3.606 11.462 10.312 1.00 87.81 185 VAL A N 1
ATOM 1452 C CA . VAL A 1 185 ? -3.931 10.069 9.970 1.00 87.81 185 VAL A CA 1
ATOM 1453 C C . VAL A 1 185 ? -4.469 10.010 8.548 1.00 87.81 185 VAL A C 1
ATOM 1455 O O . VAL A 1 185 ? -5.434 10.686 8.201 1.00 87.81 185 VAL A O 1
ATOM 1458 N N . ALA A 1 186 ? -3.889 9.172 7.691 1.00 89.62 186 ALA A N 1
ATOM 1459 C CA . ALA A 1 186 ? -4.420 8.976 6.344 1.00 89.62 186 ALA A CA 1
ATOM 1460 C C . ALA A 1 186 ? -5.485 7.874 6.325 1.00 89.62 186 ALA A C 1
ATOM 1462 O O . ALA A 1 186 ? -5.223 6.730 6.691 1.00 89.62 186 ALA A O 1
ATOM 1463 N N . THR A 1 187 ? -6.671 8.190 5.814 1.00 90.06 187 THR A N 1
ATOM 1464 C CA . THR A 1 187 ? -7.687 7.180 5.502 1.00 90.06 187 THR A CA 1
ATOM 1465 C C . THR A 1 187 ? -7.370 6.553 4.149 1.00 90.06 187 THR A C 1
ATOM 1467 O O . THR A 1 187 ? -7.101 7.260 3.171 1.00 90.06 187 THR A O 1
ATOM 1470 N N . CYS A 1 188 ? -7.364 5.222 4.073 1.00 91.56 188 CYS A N 1
ATOM 1471 C CA . CYS A 1 188 ? -6.987 4.515 2.854 1.00 91.56 188 CYS A CA 1
ATOM 1472 C C . CYS A 1 188 ? -7.652 3.142 2.707 1.00 91.56 188 CYS A C 1
ATOM 1474 O O . CYS A 1 188 ? -8.068 2.514 3.680 1.00 91.56 188 CYS A O 1
ATOM 1476 N N . PHE A 1 189 ? -7.697 2.648 1.467 1.00 91.81 189 PHE A N 1
ATOM 1477 C CA . PHE A 1 189 ? -7.975 1.236 1.202 1.00 91.81 189 PHE A CA 1
ATOM 1478 C C . PHE A 1 189 ? -6.692 0.425 1.315 1.00 91.81 189 PHE A C 1
ATOM 1480 O O . PHE A 1 189 ? -5.683 0.771 0.693 1.00 91.81 189 PHE A O 1
ATOM 1487 N N . MET A 1 190 ? -6.740 -0.679 2.056 1.00 93.06 190 MET A N 1
ATOM 1488 C CA . MET A 1 190 ? -5.573 -1.510 2.333 1.00 93.06 190 MET A CA 1
ATOM 1489 C C . MET A 1 190 ? -5.724 -2.876 1.678 1.00 93.06 190 MET A C 1
ATOM 1491 O O . MET A 1 190 ? -6.682 -3.598 1.935 1.00 93.06 190 MET A O 1
ATOM 1495 N N . LYS A 1 191 ? -4.751 -3.263 0.852 1.00 91.88 191 LYS A N 1
ATOM 1496 C CA . LYS A 1 191 ? -4.717 -4.586 0.222 1.00 91.88 191 LYS A CA 1
ATOM 1497 C C . LYS A 1 191 ? -3.490 -5.363 0.665 1.00 91.88 191 LYS A C 1
ATOM 1499 O O . LYS A 1 191 ? -2.361 -4.899 0.485 1.00 91.88 191 LYS A O 1
ATOM 1504 N N . ILE A 1 192 ? -3.715 -6.557 1.203 1.00 89.06 192 ILE A N 1
ATOM 1505 C CA . ILE A 1 192 ? -2.671 -7.518 1.539 1.00 89.06 192 ILE A CA 1
ATOM 1506 C C . ILE A 1 192 ? -2.243 -8.225 0.261 1.00 89.06 192 ILE A C 1
ATOM 1508 O O . ILE A 1 192 ? -3.042 -8.887 -0.405 1.00 89.06 192 ILE A O 1
ATOM 1512 N N . GLN A 1 193 ? -0.962 -8.110 -0.077 1.00 82.25 193 GLN A N 1
ATOM 1513 C CA . GLN A 1 193 ? -0.413 -8.790 -1.238 1.00 82.25 193 GLN A CA 1
ATOM 1514 C C . GLN A 1 193 ? -0.065 -10.239 -0.864 1.00 82.25 193 GLN A C 1
ATOM 1516 O O . GLN A 1 193 ? 1.004 -10.523 -0.317 1.00 82.25 193 GLN A O 1
ATOM 1521 N N . LYS A 1 194 ? -0.986 -11.166 -1.150 1.00 76.69 194 LYS A N 1
ATOM 1522 C CA . LYS A 1 194 ? -0.807 -12.615 -0.981 1.00 76.69 194 LYS A CA 1
ATOM 1523 C C . LYS A 1 194 ? -0.865 -13.276 -2.357 1.00 76.69 194 LYS A C 1
ATOM 1525 O O . LYS A 1 194 ? -1.910 -13.315 -2.982 1.00 76.69 194 LYS A O 1
ATOM 1530 N N . LEU A 1 195 ? 0.250 -13.792 -2.865 1.00 61.66 195 LEU A N 1
ATOM 1531 C CA . LEU A 1 195 ? 0.236 -14.520 -4.143 1.00 61.66 195 LEU A CA 1
ATOM 1532 C C . LEU A 1 195 ? -0.721 -15.730 -4.045 1.00 61.66 195 LEU A C 1
ATOM 1534 O O . LEU A 1 195 ? -0.656 -16.433 -3.033 1.00 61.66 195 LEU A O 1
ATOM 1538 N N . PRO A 1 196 ? -1.598 -15.998 -5.036 1.00 63.31 196 PRO A N 1
ATOM 1539 C CA . PRO A 1 196 ? -1.764 -15.318 -6.331 1.00 63.31 196 PRO A CA 1
ATOM 1540 C C . PRO A 1 196 ? -2.788 -14.156 -6.377 1.00 63.31 196 PRO A C 1
ATOM 1542 O O . PRO A 1 196 ? -2.890 -13.511 -7.418 1.00 63.31 196 PRO A O 1
ATOM 1545 N N . PHE A 1 197 ? -3.519 -13.850 -5.296 1.00 74.00 197 PHE A N 1
ATOM 1546 C CA . PHE A 1 197 ? -4.589 -12.836 -5.281 1.00 74.00 197 PHE A CA 1
ATOM 1547 C C . PHE A 1 197 ? -4.441 -11.818 -4.141 1.00 74.00 197 PHE A C 1
ATOM 1549 O O . PHE A 1 197 ? -4.378 -12.181 -2.965 1.00 74.00 197 PHE A O 1
ATOM 1556 N N . ASP A 1 198 ? -4.474 -10.529 -4.483 1.00 82.06 198 ASP A N 1
ATOM 1557 C CA . ASP A 1 198 ? -4.542 -9.456 -3.488 1.00 82.06 198 ASP A CA 1
ATOM 1558 C C . ASP A 1 198 ? -5.879 -9.541 -2.725 1.00 82.06 198 ASP A C 1
ATOM 1560 O O . ASP A 1 198 ? -6.941 -9.646 -3.341 1.00 82.06 198 ASP A O 1
ATOM 1564 N N . ARG A 1 199 ? -5.831 -9.485 -1.389 1.00 87.62 199 ARG A N 1
ATOM 1565 C CA . ARG A 1 199 ? -7.022 -9.485 -0.522 1.00 87.62 199 ARG A CA 1
ATOM 1566 C C . ARG A 1 199 ? -7.217 -8.123 0.118 1.00 87.62 199 ARG A C 1
ATOM 1568 O O . ARG A 1 199 ? -6.239 -7.486 0.505 1.00 87.62 199 ARG A O 1
ATOM 1575 N N . ASP A 1 200 ? -8.462 -7.679 0.223 1.00 90.62 200 ASP A N 1
ATOM 1576 C CA . ASP A 1 200 ? -8.788 -6.470 0.975 1.00 90.62 200 ASP A CA 1
ATOM 1577 C C . ASP A 1 200 ? -8.686 -6.762 2.478 1.00 90.62 200 ASP A C 1
ATOM 1579 O O . ASP A 1 200 ? -9.309 -7.703 2.975 1.00 90.62 200 ASP A O 1
ATOM 1583 N N . LEU A 1 201 ? -7.876 -5.975 3.190 1.00 90.44 201 LEU A N 1
ATOM 1584 C CA . LEU A 1 201 ? -7.695 -6.121 4.632 1.00 90.44 201 LEU A CA 1
ATOM 1585 C C . LEU A 1 201 ? -9.012 -5.880 5.373 1.00 90.44 201 LEU A C 1
ATOM 1587 O O . LEU A 1 201 ? -9.302 -6.597 6.327 1.00 90.44 201 LEU A O 1
ATOM 1591 N N . ALA A 1 202 ? -9.811 -4.904 4.932 1.00 91.12 202 ALA A N 1
ATOM 1592 C CA . ALA A 1 202 ? -11.059 -4.556 5.597 1.00 91.12 202 ALA A CA 1
ATOM 1593 C C . ALA A 1 202 ? -12.058 -5.714 5.516 1.00 91.12 202 ALA A C 1
ATOM 1595 O O . ALA A 1 202 ? -12.597 -6.154 6.530 1.00 91.12 202 ALA A O 1
ATOM 1596 N N . GLN A 1 203 ? -12.221 -6.281 4.320 1.00 91.50 203 GLN A N 1
ATOM 1597 C CA . GLN A 1 203 ? -13.046 -7.469 4.113 1.00 91.50 203 GLN A CA 1
ATOM 1598 C C . GLN A 1 203 ? -12.541 -8.655 4.941 1.00 91.50 203 GLN A C 1
ATOM 1600 O O . GLN A 1 203 ? -13.333 -9.396 5.518 1.00 91.50 203 GLN A O 1
ATOM 1605 N N . GLU A 1 204 ? -11.224 -8.844 4.997 1.00 91.00 204 GLU A N 1
ATOM 1606 C CA . GLU A 1 204 ? -10.619 -9.962 5.704 1.00 91.00 204 GLU A CA 1
ATOM 1607 C C . GLU A 1 204 ? -10.809 -9.861 7.231 1.00 91.00 204 GLU A C 1
ATOM 1609 O O . GLU A 1 204 ? -11.113 -10.873 7.865 1.00 91.00 204 GLU A O 1
ATOM 1614 N N . LEU A 1 205 ? -10.723 -8.660 7.810 1.00 92.00 205 LEU A N 1
ATOM 1615 C CA . LEU A 1 205 ? -11.011 -8.420 9.228 1.00 92.00 205 LEU A CA 1
ATOM 1616 C C . LEU A 1 205 ? -12.498 -8.608 9.554 1.00 92.00 205 LEU A C 1
ATOM 1618 O O . LEU A 1 205 ? -12.829 -9.349 10.479 1.00 92.00 205 LEU A O 1
ATOM 1622 N N . VAL A 1 206 ? -13.392 -8.025 8.748 1.00 93.00 206 VAL A N 1
ATOM 1623 C CA . VAL A 1 206 ? -14.848 -8.151 8.939 1.00 93.00 206 VAL A CA 1
ATOM 1624 C C . VAL A 1 206 ? -15.293 -9.608 8.813 1.00 93.00 206 VAL A C 1
ATOM 1626 O O . VAL A 1 206 ? -16.047 -10.104 9.644 1.00 93.00 206 VAL A O 1
ATOM 1629 N N . SER A 1 207 ? -14.770 -10.346 7.827 1.00 92.50 207 SER A N 1
ATOM 1630 C CA . SER A 1 207 ? -15.114 -11.763 7.626 1.00 92.50 207 SER A CA 1
ATOM 1631 C C . SER A 1 207 ? -14.726 -12.671 8.796 1.00 92.50 207 SER A C 1
ATOM 1633 O O . SER A 1 207 ? -15.279 -13.761 8.933 1.00 92.50 207 SER A O 1
ATOM 1635 N N . ARG A 1 208 ? -13.772 -12.237 9.628 1.00 90.94 208 ARG A N 1
ATOM 1636 C CA . ARG A 1 208 ? -13.323 -12.965 10.818 1.00 90.94 208 ARG A CA 1
ATOM 1637 C C . ARG A 1 208 ? -13.966 -12.471 12.112 1.00 90.94 208 ARG A C 1
ATOM 1639 O O . ARG A 1 208 ? -13.640 -13.017 13.159 1.00 90.94 208 ARG A O 1
ATOM 1646 N N . GLY A 1 209 ? -14.839 -11.464 12.050 1.00 92.38 209 GLY A N 1
ATOM 1647 C CA . GLY A 1 209 ? -15.396 -10.828 13.245 1.00 92.38 209 GLY A CA 1
ATOM 1648 C C . GLY A 1 209 ? -14.337 -10.104 14.080 1.00 92.38 209 GLY A C 1
ATOM 1649 O O . GLY A 1 209 ? -14.440 -10.091 15.297 1.00 92.38 209 GLY A O 1
ATOM 1650 N N . LEU A 1 210 ? -13.291 -9.579 13.429 1.00 92.50 210 LEU A N 1
ATOM 1651 C CA . LEU A 1 210 ? -12.227 -8.777 14.055 1.00 92.50 210 LEU A CA 1
ATOM 1652 C C . LEU A 1 210 ? -12.387 -7.275 13.768 1.00 92.50 210 LEU A C 1
ATOM 1654 O O . LEU A 1 210 ? -11.526 -6.466 14.119 1.00 92.50 210 LEU A O 1
ATOM 1658 N N . ALA A 1 211 ? -13.423 -6.922 13.014 1.00 93.38 211 ALA A N 1
ATOM 1659 C CA . ALA A 1 211 ? -13.785 -5.556 12.711 1.00 93.38 211 ALA A CA 1
ATOM 1660 C C . ALA A 1 211 ? -15.277 -5.470 12.397 1.00 93.38 211 ALA A C 1
ATOM 1662 O O . ALA A 1 211 ? -15.861 -6.372 11.788 1.00 93.38 211 ALA A O 1
ATOM 1663 N N . GLU A 1 212 ? -15.854 -4.326 12.723 1.00 92.06 212 GLU A N 1
ATOM 1664 C CA . GLU A 1 212 ? -17.212 -3.955 12.367 1.00 92.06 212 GLU A CA 1
ATOM 1665 C C . GLU A 1 212 ? -17.198 -2.993 11.178 1.00 92.06 212 GLU A C 1
ATOM 1667 O O . GLU A 1 212 ? -16.354 -2.097 11.078 1.00 92.06 212 GLU A O 1
ATOM 1672 N N . SER A 1 213 ? -18.150 -3.163 10.259 1.00 89.81 213 SER A N 1
ATOM 1673 C CA . SER A 1 213 ? -18.331 -2.215 9.162 1.00 89.81 213 SER A CA 1
ATOM 1674 C C . SER A 1 213 ? -19.026 -0.959 9.675 1.00 89.81 213 SER A C 1
ATOM 1676 O O . SER A 1 213 ? -20.095 -1.033 10.281 1.00 89.81 213 SER A O 1
ATOM 1678 N N . ILE A 1 214 ? -18.426 0.198 9.406 1.00 87.19 214 ILE A N 1
ATOM 1679 C CA . ILE A 1 214 ? -19.007 1.500 9.721 1.00 87.19 214 ILE A CA 1
ATOM 1680 C C . ILE A 1 214 ? -19.514 2.134 8.425 1.00 87.19 214 ILE A C 1
ATOM 1682 O O . ILE A 1 214 ? -18.789 2.133 7.425 1.00 87.19 214 ILE A O 1
ATOM 1686 N N . PRO A 1 215 ? -20.722 2.729 8.428 1.00 76.19 215 PRO A N 1
ATOM 1687 C CA . PRO A 1 215 ? -21.198 3.528 7.310 1.00 76.19 215 PRO A CA 1
ATOM 1688 C C . PRO A 1 215 ? -20.395 4.836 7.213 1.00 76.19 215 PRO A C 1
ATOM 1690 O O . PRO A 1 215 ? -20.803 5.889 7.702 1.00 76.19 215 PRO A O 1
ATOM 1693 N N . GLU A 1 216 ? -19.229 4.776 6.575 1.00 75.75 216 GLU A N 1
ATOM 1694 C CA . GLU A 1 216 ? -18.470 5.950 6.147 1.00 75.75 216 GLU A CA 1
ATOM 1695 C C . GLU A 1 216 ? -18.852 6.275 4.699 1.00 75.75 216 GLU A C 1
ATOM 1697 O O . GLU A 1 216 ? -18.600 5.507 3.771 1.00 75.75 216 GLU A O 1
ATOM 1702 N N . THR A 1 217 ? -19.514 7.412 4.483 1.00 68.12 217 THR A N 1
ATOM 1703 C CA . THR A 1 217 ? -19.874 7.864 3.137 1.00 68.12 217 THR A CA 1
ATOM 1704 C C . THR A 1 217 ? -18.691 8.553 2.469 1.00 68.12 217 THR A C 1
ATOM 1706 O O . THR A 1 217 ? -18.154 9.521 3.007 1.00 68.12 217 THR A O 1
ATOM 1709 N N . LEU A 1 218 ? -18.347 8.108 1.254 1.00 66.50 218 LEU A N 1
ATOM 1710 C CA . LEU A 1 218 ? -17.303 8.704 0.405 1.00 66.50 218 LEU A CA 1
ATOM 1711 C C . LEU A 1 218 ? -17.504 10.211 0.166 1.00 66.50 218 LEU A C 1
ATOM 1713 O O . LEU A 1 218 ? -16.526 10.935 0.028 1.00 66.50 218 LEU A O 1
ATOM 1717 N N . SER A 1 219 ? -18.750 10.694 0.226 1.00 59.72 219 SER A N 1
ATOM 1718 C CA . SER A 1 219 ? -19.095 12.115 0.090 1.00 59.72 219 SER A CA 1
ATOM 1719 C C . SER A 1 219 ? -18.437 13.022 1.133 1.00 59.72 219 SER A C 1
ATOM 1721 O O . SER A 1 219 ? -18.234 14.200 0.864 1.00 59.72 219 SER A O 1
ATOM 1723 N N . LYS A 1 220 ? -18.063 12.495 2.308 1.00 59.19 220 LYS A N 1
ATOM 1724 C CA . LYS A 1 220 ? -17.310 13.258 3.319 1.00 59.19 220 LYS A CA 1
ATOM 1725 C C . LYS A 1 220 ? -15.864 13.538 2.895 1.00 59.19 220 LYS A C 1
ATOM 1727 O O . LYS A 1 220 ? -15.225 14.413 3.465 1.00 59.19 220 LYS A O 1
ATOM 1732 N N . TYR A 1 221 ? -15.362 12.796 1.913 1.00 59.44 221 TYR A N 1
ATOM 1733 C CA . TYR A 1 221 ? -13.964 12.800 1.488 1.00 59.44 221 TYR A CA 1
ATOM 1734 C C . TYR A 1 221 ? -13.772 13.405 0.087 1.00 59.44 221 TYR A C 1
ATOM 1736 O O . TYR A 1 221 ? -12.634 13.565 -0.348 1.00 59.44 221 TYR A O 1
ATOM 1744 N N . ASP A 1 222 ? -14.867 13.793 -0.580 1.00 56.50 222 ASP A N 1
ATOM 1745 C CA . ASP A 1 222 ? -14.899 14.580 -1.824 1.00 56.50 222 ASP A CA 1
ATOM 1746 C C . ASP A 1 222 ? -14.743 16.089 -1.543 1.00 56.50 222 ASP A C 1
ATOM 1748 O O . ASP A 1 222 ? -15.424 16.931 -2.130 1.00 56.50 222 ASP A O 1
ATOM 1752 N N . THR A 1 223 ? -13.866 16.458 -0.607 1.00 50.97 223 THR A N 1
ATOM 1753 C CA . THR A 1 223 ? -13.572 17.866 -0.330 1.00 50.97 223 THR A CA 1
ATOM 1754 C C . THR A 1 223 ? -12.808 18.460 -1.520 1.00 50.97 223 THR A C 1
ATOM 1756 O O . THR A 1 223 ? -11.620 18.210 -1.693 1.00 50.97 223 THR A O 1
ATOM 1759 N N . GLU A 1 224 ? -13.564 19.185 -2.350 1.00 46.91 224 GLU A N 1
ATOM 1760 C CA . GLU A 1 224 ? -13.177 20.132 -3.407 1.00 46.91 224 GLU A CA 1
ATOM 1761 C C . GLU A 1 224 ? -12.146 19.627 -4.436 1.00 46.91 224 GLU A C 1
ATOM 1763 O O . GLU A 1 224 ? -10.930 19.714 -4.264 1.00 46.91 224 GLU A O 1
ATOM 1768 N N . ARG A 1 225 ? -12.671 19.125 -5.562 1.00 41.22 225 ARG A N 1
ATOM 1769 C CA . ARG A 1 225 ? -11.943 19.076 -6.839 1.00 41.22 225 ARG A CA 1
ATOM 1770 C C . ARG A 1 225 ? -11.653 20.469 -7.379 1.00 41.22 225 ARG A C 1
ATOM 1772 O O . ARG A 1 225 ? -12.561 21.319 -7.274 1.00 41.22 225 ARG A O 1
#

Mean predicted aligned error: 16.58 Å

Organism: Pythium insidiosum (NCBI:txid114742)

Solvent-accessible surface area (backbone atoms only — not comparable to full-atom values): 13041 Å² total; per-residue (Å²): 140,75,89,77,90,78,91,74,89,75,90,75,88,80,77,93,73,63,62,66,63,52,52,53,52,51,53,51,52,53,52,50,50,54,50,51,52,52,50,49,53,54,50,53,52,53,52,51,52,51,51,51,51,50,50,53,50,52,51,52,50,49,54,47,42,63,71,64,62,42,67,70,48,72,59,66,53,40,40,45,81,68,50,58,66,69,38,32,79,64,46,40,73,46,44,27,30,56,72,46,66,40,91,89,44,52,40,34,32,32,28,36,60,56,45,68,61,48,63,77,77,38,84,78,70,70,81,76,85,81,86,64,99,63,85,73,60,45,27,37,33,26,53,61,46,46,44,40,41,77,80,30,55,65,56,45,38,68,67,36,35,76,63,64,36,51,30,39,35,32,33,52,40,80,42,74,46,81,54,90,67,75,45,46,33,29,35,20,50,47,30,40,61,42,92,97,55,75,40,51,46,62,61,55,32,39,77,69,73,30,25,47,80,44,98,64,62,68,76,80,60,66,76,76,132

Secondary structure (DSSP, 8-state):
-----------------SHHHHHHHHHHHHHHHHHHHHHHHHHHHHHHHHHHHHHHHHHHHHHHHHHH--GGGT----SSTTS-HHHHHTT-EEEEEEEEE-SS-TTEEEEEE--HHHHHHS--PPP-SSSS-PPP--EEEEETTEEE-TTHHHHHIIIIITTT-EEEEEEEEEEEEEETTTEEEEEEEEEE--TT--EEHHHHHHHTTSEEE----GGGT----

pLDDT: mean 72.88, std 16.74, range [35.22, 93.38]

InterPro domains:
  IPR042421 Protein C3orf33-like [PTHR28434] (33-213)

Nearest PDB structures (foldseek):
  5j39-assembly2_B  TM=6.682E-01  e=4.186E-04  Homo sapiens
  4b9w-assembly1_B  TM=6.172E-01  e=1.209E-03  Mus musculus
  5vy1-assembly1_A  TM=6.590E-01  e=2.054E-03  Bombyx mori
  8h0i-assembly1_G  TM=4.138E-01  e=1.601E+00  Human immunodeficiency virus 1